Protein AF-A0A8T3LRE0-F1 (afdb_monomer)

pLDDT: mean 86.96, std 14.87, range [34.53, 98.31]

Nearest PDB structures (foldseek):
  7aef-assembly1_q  TM=5.011E-01  e=2.660E-15  Algoriphagus machipongonensis
  6rbk-assembly1_C  TM=7.235E-01  e=6.708E-12  Serratia entomophila
  7b5h-assembly1_AJ  TM=4.528E-01  e=3.065E-14  Nostoc sp. PCC 7120 = FACHB-418
  6j0m-assembly1_C  TM=6.776E-01  e=3.754E-11  Photorhabdus asymbiotica
  6h3n-assembly1_B  TM=5.588E-01  e=1.600E-08  Pseudomonas aeruginosa PAO1

Solvent-accessible surface area (backbone atoms only — not comparable to full-atom values): 17500 Å² total; per-residue (Å²): 108,74,80,68,60,66,45,74,80,61,74,45,74,49,76,43,76,53,45,88,80,65,38,54,76,41,70,47,77,44,77,91,56,61,77,89,67,44,43,79,45,54,26,68,39,57,47,82,45,81,55,100,91,44,55,32,23,39,36,32,26,62,58,94,68,60,84,46,73,63,26,62,62,48,74,58,64,88,74,78,90,85,88,71,78,80,58,48,88,58,73,45,67,30,30,28,68,41,56,85,42,93,82,71,78,66,28,33,22,36,32,44,87,91,53,57,91,90,47,68,51,68,79,18,48,55,57,50,73,46,82,54,90,99,41,62,47,90,77,79,77,52,68,67,38,39,30,37,31,39,33,59,81,16,36,80,90,44,44,32,34,66,45,78,51,76,74,83,81,52,70,90,74,87,58,97,65,51,64,57,98,91,40,66,28,50,48,75,50,65,48,96,80,44,34,33,40,39,40,36,58,35,97,86,47,36,36,39,36,41,34,41,58,81,63,40,39,34,42,36,40,34,65,69,81,71,45,75,46,81,46,44,67,93,64,80,86,88,88,71,99,74,85,86,88,87,62,95,84,70,86,87,88,88,65,102,73,86,88,88,86,62,97,84,71,86,90,86,86,69,98,75,85,87,89,133

Radius of gyration: 36.32 Å; Cα contacts (8 Å, |Δi|>4): 432; chains: 1; bounding box: 83×46×105 Å

Structure (mmCIF, N/CA/C/O backbone):
data_AF-A0A8T3LRE0-F1
#
_entry.id   AF-A0A8T3LRE0-F1
#
loop_
_atom_site.group_PDB
_atom_site.id
_atom_site.type_symbol
_atom_site.label_atom_id
_atom_site.label_alt_id
_atom_site.label_comp_id
_atom_site.label_asym_id
_atom_site.label_entity_id
_atom_site.label_seq_id
_atom_site.pdbx_PDB_ins_code
_atom_site.Cartn_x
_atom_site.Cartn_y
_atom_site.Cartn_z
_atom_site.occupancy
_atom_site.B_iso_or_equiv
_atom_site.auth_seq_id
_atom_site.auth_comp_id
_atom_site.auth_asym_id
_atom_site.auth_atom_id
_atom_site.pdbx_PDB_model_num
ATOM 1 N N . VAL A 1 1 ? 23.092 -19.237 -36.988 1.00 41.28 1 VAL A N 1
ATOM 2 C CA . VAL A 1 1 ? 23.559 -19.695 -35.655 1.00 41.28 1 VAL A CA 1
ATOM 3 C C . VAL A 1 1 ? 24.722 -20.681 -35.773 1.00 41.28 1 VAL A C 1
ATOM 5 O O . VAL A 1 1 ? 25.803 -20.321 -35.341 1.00 41.28 1 VAL A O 1
ATOM 8 N N . ALA A 1 2 ? 24.590 -21.841 -36.433 1.00 34.53 2 ALA A N 1
ATOM 9 C CA . ALA A 1 2 ? 25.715 -22.781 -36.622 1.00 34.53 2 ALA A CA 1
ATOM 10 C C . ALA A 1 2 ? 26.915 -22.185 -37.401 1.00 34.53 2 ALA A C 1
ATOM 12 O O . ALA A 1 2 ? 28.061 -22.368 -37.006 1.00 34.53 2 ALA A O 1
ATOM 13 N N . GLU A 1 3 ? 26.655 -21.372 -38.433 1.00 41.44 3 GLU A N 1
ATOM 14 C CA . GLU A 1 3 ? 27.699 -20.678 -39.217 1.00 41.44 3 GLU A CA 1
ATOM 15 C C . GLU A 1 3 ? 28.444 -19.589 -38.410 1.00 41.44 3 GLU A C 1
ATOM 17 O O . GLU A 1 3 ? 29.556 -19.202 -38.747 1.00 41.44 3 GLU A O 1
ATOM 22 N N . GLN A 1 4 ? 27.853 -19.139 -37.297 1.00 44.66 4 GLN A N 1
ATOM 23 C CA . GLN A 1 4 ? 28.394 -18.119 -36.389 1.00 44.66 4 GLN A CA 1
ATOM 24 C C . GLN A 1 4 ? 29.146 -18.739 -35.195 1.00 44.66 4 GLN A C 1
ATOM 26 O O . GLN A 1 4 ? 29.901 -18.059 -34.510 1.00 44.66 4 GLN A O 1
ATOM 31 N N . ILE A 1 5 ? 28.948 -20.040 -34.949 1.00 43.31 5 ILE A N 1
ATOM 32 C CA . ILE A 1 5 ? 29.655 -20.817 -33.920 1.00 43.31 5 ILE A CA 1
ATOM 33 C C . ILE A 1 5 ? 31.005 -21.325 -34.464 1.00 43.31 5 ILE A C 1
ATOM 35 O O . ILE A 1 5 ? 31.961 -21.449 -33.703 1.00 43.31 5 ILE A O 1
ATOM 39 N N . GLY A 1 6 ? 31.121 -21.537 -35.782 1.00 47.16 6 GLY A N 1
ATOM 40 C CA . GLY A 1 6 ? 32.357 -21.989 -36.439 1.00 47.16 6 GLY A CA 1
ATOM 41 C C . GLY A 1 6 ? 33.475 -20.941 -36.546 1.00 47.16 6 GLY A C 1
ATOM 42 O O . GLY A 1 6 ? 34.622 -21.300 -36.784 1.00 47.16 6 GLY A O 1
ATOM 43 N N . THR A 1 7 ? 33.190 -19.652 -36.328 1.00 49.97 7 THR A N 1
ATOM 44 C CA . THR A 1 7 ? 34.197 -18.570 -36.386 1.00 49.97 7 THR A CA 1
ATOM 45 C C . THR A 1 7 ? 35.071 -18.470 -35.130 1.00 49.97 7 THR A C 1
ATOM 47 O O . THR A 1 7 ? 35.890 -17.565 -35.026 1.00 49.97 7 THR A O 1
ATOM 50 N N . ALA A 1 8 ? 34.889 -19.365 -34.157 1.00 51.09 8 ALA A N 1
ATOM 51 C CA . ALA A 1 8 ? 35.589 -19.340 -32.873 1.00 51.09 8 ALA A CA 1
ATOM 52 C C . ALA A 1 8 ? 37.007 -19.944 -32.904 1.00 51.09 8 ALA A C 1
ATOM 54 O O . ALA A 1 8 ? 37.640 -20.021 -31.856 1.00 51.09 8 ALA A O 1
ATOM 55 N N . PHE A 1 9 ? 37.493 -20.407 -34.061 1.00 54.47 9 PHE A N 1
ATOM 56 C CA . PHE A 1 9 ? 38.758 -21.142 -34.123 1.00 54.47 9 PHE A CA 1
ATOM 57 C C . PHE A 1 9 ? 39.994 -20.251 -34.354 1.00 54.47 9 PHE A C 1
ATOM 59 O O . PHE A 1 9 ? 41.072 -20.595 -33.882 1.00 54.47 9 PHE A O 1
ATOM 66 N N . ALA A 1 10 ? 39.873 -19.094 -35.022 1.00 61.28 10 ALA A N 1
ATOM 67 C CA . ALA A 1 10 ? 41.018 -18.206 -35.251 1.00 61.28 10 ALA A CA 1
ATOM 68 C C . ALA A 1 10 ? 40.612 -16.756 -35.562 1.00 61.28 10 ALA A C 1
ATOM 70 O O . ALA A 1 10 ? 39.662 -16.511 -36.311 1.00 61.28 10 ALA A O 1
ATOM 71 N N . GLU A 1 11 ? 41.386 -15.802 -35.040 1.00 75.75 11 GLU A N 1
ATOM 72 C CA . GLU A 1 11 ? 41.431 -14.431 -35.554 1.00 75.75 11 GLU A CA 1
ATOM 73 C C . GLU A 1 11 ? 42.492 -14.344 -36.654 1.00 75.75 11 GLU A C 1
ATOM 75 O O . GLU A 1 11 ? 43.590 -14.883 -36.514 1.00 75.75 11 GLU A O 1
ATOM 80 N N . ALA A 1 12 ? 42.170 -13.678 -37.761 1.00 80.25 12 ALA A N 1
ATOM 81 C CA . ALA A 1 12 ? 43.079 -13.543 -38.890 1.00 80.25 12 ALA A CA 1
ATOM 82 C C . ALA A 1 12 ? 43.048 -12.125 -39.455 1.00 80.25 12 ALA A C 1
ATOM 84 O O . ALA A 1 12 ? 41.986 -11.541 -39.665 1.00 80.25 12 ALA A O 1
ATOM 85 N N . VAL A 1 13 ? 44.223 -11.592 -39.768 1.00 87.69 13 VAL A N 1
ATOM 86 C CA . VAL A 1 13 ? 44.379 -10.378 -40.572 1.00 87.69 13 VAL A CA 1
ATOM 87 C C . VAL A 1 13 ? 45.195 -10.751 -41.795 1.00 87.69 13 VAL A C 1
ATOM 89 O O . VAL A 1 13 ? 46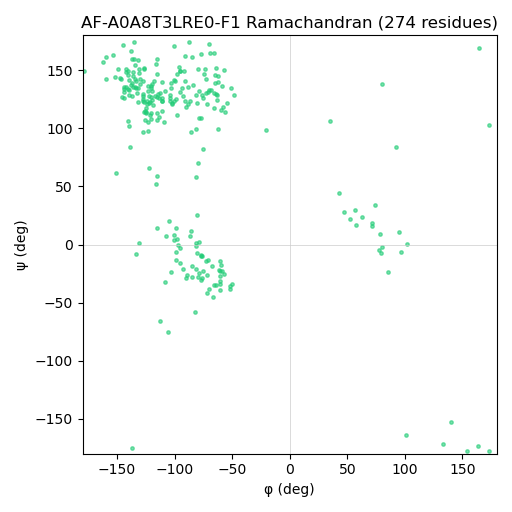.195 -11.460 -41.686 1.00 87.69 13 VAL A O 1
ATOM 92 N N . GLY A 1 14 ? 44.773 -10.293 -42.966 1.00 88.62 14 GLY A N 1
ATOM 93 C CA . GLY A 1 14 ? 45.473 -10.609 -44.200 1.00 88.62 14 GLY A CA 1
ATOM 94 C C . GLY A 1 14 ? 45.283 -9.563 -45.282 1.00 88.62 14 GLY A C 1
ATOM 95 O O . GLY A 1 14 ? 44.374 -8.735 -45.241 1.00 88.62 14 GLY A O 1
ATOM 96 N N . VAL A 1 15 ? 46.168 -9.614 -46.274 1.00 91.44 15 VAL A N 1
ATOM 97 C CA . VAL A 1 15 ? 46.129 -8.746 -47.450 1.00 91.44 15 VAL A CA 1
ATOM 98 C C . VAL A 1 15 ? 46.118 -9.624 -48.692 1.00 91.44 15 VAL A C 1
ATOM 100 O O . VAL A 1 15 ? 47.063 -10.364 -48.954 1.00 91.44 15 VAL A O 1
ATOM 103 N N . ALA A 1 16 ? 45.044 -9.538 -49.469 1.00 89.75 16 ALA A N 1
ATOM 104 C CA . ALA A 1 16 ? 44.922 -10.188 -50.764 1.00 89.75 16 ALA A CA 1
ATOM 105 C C . ALA A 1 16 ? 45.300 -9.219 -51.893 1.00 89.75 16 ALA A C 1
ATOM 107 O O . ALA A 1 16 ? 45.054 -8.008 -51.820 1.00 89.75 16 ALA A O 1
ATOM 108 N N . ARG A 1 17 ? 45.844 -9.762 -52.988 1.00 87.62 17 ARG A N 1
ATOM 109 C CA . ARG A 1 17 ? 45.969 -9.022 -54.249 1.00 87.62 17 ARG A CA 1
ATOM 110 C C . ARG A 1 17 ? 44.558 -8.695 -54.741 1.00 87.62 17 ARG A C 1
ATOM 112 O O . ARG A 1 17 ? 43.733 -9.596 -54.846 1.00 87.62 17 ARG A O 1
ATOM 119 N N . GLY A 1 18 ? 44.302 -7.411 -54.972 1.00 84.75 18 GLY A N 1
ATOM 120 C CA . GLY A 1 18 ? 43.002 -6.778 -55.189 1.00 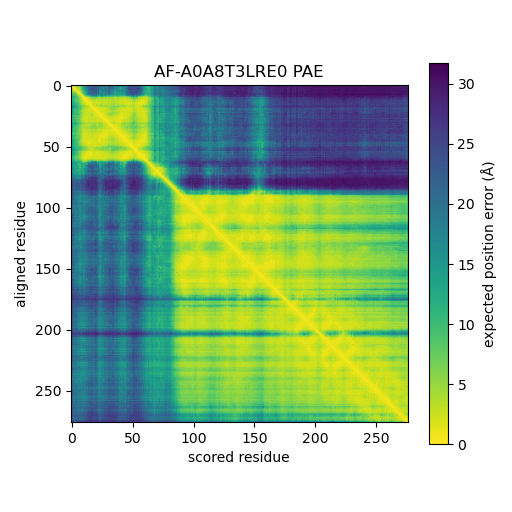84.75 18 GLY A CA 1
ATOM 121 C C . GLY A 1 18 ? 41.857 -7.685 -55.637 1.00 84.75 18 GLY A C 1
ATOM 122 O O . GLY A 1 18 ? 41.724 -7.975 -56.824 1.00 84.75 18 GLY A O 1
ATOM 123 N N . ASN A 1 19 ? 41.012 -8.089 -54.686 1.00 90.12 19 ASN A N 1
ATOM 124 C CA . ASN A 1 19 ? 39.884 -8.979 -54.925 1.00 90.12 19 ASN A CA 1
ATOM 125 C C . ASN A 1 19 ? 38.576 -8.306 -54.472 1.00 90.12 19 ASN A C 1
ATOM 127 O O . ASN A 1 19 ? 38.292 -8.270 -53.273 1.00 90.12 19 ASN A O 1
ATOM 131 N N . PRO A 1 20 ? 37.736 -7.825 -55.405 1.00 88.31 20 PRO A N 1
ATOM 132 C CA . PRO A 1 20 ? 36.503 -7.112 -55.072 1.00 88.31 20 PRO A CA 1
ATOM 133 C C . PRO A 1 20 ? 35.377 -8.048 -54.611 1.00 88.31 20 PRO A C 1
ATOM 135 O O . PRO A 1 20 ? 34.324 -7.577 -54.173 1.00 88.31 20 PRO A O 1
ATOM 138 N N . ALA A 1 21 ? 35.557 -9.367 -54.746 1.00 89.75 21 ALA A N 1
ATOM 139 C CA . ALA A 1 21 ? 34.623 -10.368 -54.244 1.00 89.75 21 ALA A CA 1
ATOM 140 C C . ALA A 1 21 ? 34.867 -10.702 -52.768 1.00 89.75 21 ALA A C 1
ATOM 142 O O . ALA A 1 21 ? 33.961 -11.237 -52.128 1.00 89.75 21 ALA A O 1
ATOM 143 N N . LEU A 1 22 ? 36.047 -10.378 -52.233 1.00 88.44 22 LEU A N 1
ATOM 144 C CA . LEU A 1 22 ? 36.329 -10.461 -50.808 1.00 88.44 22 LEU A CA 1
ATOM 145 C C . LEU A 1 22 ? 35.672 -9.243 -50.154 1.00 88.44 22 LEU A C 1
ATOM 147 O O . LEU A 1 22 ? 36.060 -8.111 -50.422 1.00 88.44 22 LEU A O 1
ATOM 151 N N . ARG A 1 23 ? 34.597 -9.473 -49.397 1.00 88.06 23 ARG A N 1
ATOM 152 C CA . ARG A 1 23 ? 33.763 -8.437 -48.770 1.00 88.06 23 ARG A CA 1
ATOM 153 C C . ARG A 1 23 ? 33.329 -8.917 -47.397 1.00 88.06 23 ARG A C 1
ATOM 155 O O . ARG A 1 23 ? 33.096 -10.115 -47.227 1.00 88.06 23 ARG A O 1
ATOM 162 N N . ALA A 1 24 ? 33.149 -7.986 -46.462 1.00 85.94 24 ALA A N 1
ATOM 163 C CA . ALA A 1 24 ? 32.631 -8.295 -45.135 1.00 85.94 24 ALA A CA 1
ATOM 164 C C . ALA A 1 24 ? 31.329 -9.116 -45.231 1.00 85.94 24 ALA A C 1
ATOM 166 O O . ALA A 1 24 ? 30.458 -8.822 -46.053 1.00 85.94 24 ALA A O 1
ATOM 167 N N . GLY A 1 25 ? 31.225 -10.177 -44.429 1.00 80.62 25 GLY A N 1
ATOM 168 C CA . GLY A 1 25 ? 30.079 -11.094 -44.426 1.00 80.62 25 GLY A CA 1
ATOM 169 C C . GLY A 1 25 ? 30.062 -12.148 -45.543 1.00 80.62 25 GLY A C 1
ATOM 170 O O . GLY A 1 25 ? 29.233 -13.054 -45.490 1.00 80.62 25 GLY A O 1
ATOM 171 N N . LYS A 1 26 ? 30.972 -12.100 -46.527 1.00 84.69 26 LYS A N 1
ATOM 172 C CA . LYS A 1 26 ? 31.077 -13.122 -47.580 1.00 84.69 26 LYS A CA 1
ATOM 173 C C . LYS A 1 26 ? 32.242 -14.070 -47.312 1.00 84.69 26 LYS A C 1
ATOM 175 O O . LYS A 1 26 ? 33.394 -13.651 -47.259 1.00 84.69 26 LYS A O 1
ATOM 180 N N . ALA A 1 27 ? 31.932 -15.356 -47.179 1.00 86.25 27 ALA A N 1
ATOM 181 C CA . ALA A 1 27 ? 32.930 -16.366 -46.861 1.00 86.25 27 ALA A CA 1
ATOM 182 C C . ALA A 1 27 ? 33.985 -16.553 -47.969 1.00 86.25 27 ALA A C 1
ATOM 184 O O . ALA A 1 27 ? 33.664 -16.491 -49.159 1.00 86.25 27 ALA A O 1
ATOM 185 N N . PHE A 1 28 ? 35.219 -16.859 -47.570 1.00 86.12 28 PHE A N 1
ATOM 186 C CA . PHE A 1 28 ? 36.320 -17.270 -48.442 1.00 86.12 28 PHE A CA 1
ATOM 187 C C . PHE A 1 28 ? 37.092 -18.441 -47.820 1.00 86.12 28 PHE A C 1
ATOM 189 O O . PHE A 1 28 ? 37.013 -18.675 -46.616 1.00 86.12 28 PHE A O 1
ATOM 196 N N . SER A 1 29 ? 37.825 -19.191 -48.641 1.00 88.81 29 SER A N 1
ATOM 197 C CA . SER A 1 29 ? 38.629 -20.332 -48.192 1.00 88.81 29 SER A CA 1
ATOM 198 C C . SER A 1 29 ? 40.109 -19.974 -48.137 1.00 88.81 29 SER A C 1
ATOM 200 O O . SER A 1 29 ? 40.623 -19.318 -49.044 1.00 88.81 29 SER A O 1
ATOM 202 N N . VAL A 1 30 ? 40.789 -20.442 -47.095 1.00 86.31 30 VAL A N 1
ATOM 203 C CA . VAL A 1 30 ? 42.243 -20.372 -46.926 1.00 86.31 30 VAL A CA 1
ATOM 204 C C . VAL A 1 30 ? 42.775 -21.800 -46.918 1.00 86.31 30 VAL A C 1
ATOM 206 O O . VAL A 1 30 ? 42.274 -22.635 -46.170 1.00 86.31 30 VAL A O 1
ATOM 209 N N . SER A 1 31 ? 43.754 -22.087 -47.777 1.00 86.38 31 SER A N 1
ATOM 210 C CA . SER A 1 31 ? 44.265 -23.450 -47.998 1.00 86.38 31 SER A CA 1
ATOM 211 C C . SER A 1 31 ? 45.791 -23.576 -48.019 1.00 86.38 31 SER A C 1
ATOM 213 O O . SER A 1 31 ? 46.294 -24.690 -48.048 1.00 86.38 31 SER A O 1
ATOM 215 N N . VAL A 1 32 ? 46.537 -22.464 -48.015 1.00 86.81 32 VAL A N 1
ATOM 216 C CA . VAL A 1 32 ? 48.014 -22.455 -48.072 1.00 86.81 32 VAL A CA 1
ATOM 217 C C . VAL A 1 32 ? 48.574 -21.874 -46.773 1.00 86.81 32 VAL A C 1
ATOM 219 O O . VAL A 1 32 ? 49.218 -20.829 -46.752 1.00 86.81 32 VAL A O 1
ATOM 222 N N . VAL A 1 33 ? 48.233 -22.527 -45.669 1.00 85.31 33 VAL A N 1
ATOM 223 C CA . VAL A 1 33 ? 48.637 -22.214 -44.290 1.00 85.31 33 VAL A CA 1
ATOM 224 C C . VAL A 1 33 ? 48.806 -23.541 -43.539 1.00 85.31 33 VAL A C 1
ATOM 226 O O . VAL A 1 33 ? 48.479 -24.585 -44.097 1.00 85.31 33 VAL A O 1
ATOM 229 N N . ALA A 1 34 ? 49.337 -23.527 -42.311 1.00 86.19 34 ALA A N 1
ATOM 230 C CA . ALA A 1 34 ? 49.418 -24.748 -41.501 1.00 86.19 34 ALA A CA 1
ATOM 231 C C . ALA A 1 34 ? 48.025 -25.375 -41.310 1.00 86.19 34 ALA A C 1
ATOM 233 O O . ALA A 1 34 ? 47.042 -24.635 -41.284 1.00 86.19 34 ALA A O 1
ATOM 234 N N . ASP A 1 35 ? 47.958 -26.703 -41.168 1.00 83.56 35 ASP A N 1
ATOM 235 C CA . ASP A 1 35 ? 46.704 -27.479 -41.175 1.00 83.56 35 ASP A CA 1
ATOM 236 C C . ASP A 1 35 ? 45.654 -26.937 -40.196 1.00 83.56 35 ASP A C 1
ATOM 238 O O . ASP A 1 35 ? 44.473 -26.881 -40.532 1.00 83.56 35 ASP A O 1
ATOM 242 N N . ASP A 1 36 ? 46.091 -26.433 -39.040 1.00 81.81 36 ASP A N 1
ATOM 243 C CA . ASP A 1 36 ? 45.216 -25.811 -38.044 1.00 81.81 36 ASP A CA 1
ATOM 244 C C . ASP A 1 36 ? 44.472 -24.574 -38.592 1.00 81.81 36 ASP A C 1
ATOM 246 O O . ASP A 1 36 ? 43.339 -24.304 -38.215 1.00 81.81 36 ASP A O 1
ATOM 250 N N . PHE A 1 37 ? 45.059 -23.820 -39.521 1.00 79.31 37 PHE A N 1
ATOM 251 C CA . PHE A 1 37 ? 44.480 -22.590 -40.082 1.00 79.31 37 PHE A CA 1
ATOM 252 C C . PHE A 1 37 ? 43.821 -22.790 -41.455 1.00 79.31 37 PHE A C 1
ATOM 254 O O . PHE A 1 37 ? 43.378 -21.825 -42.086 1.00 79.31 37 PHE A O 1
ATOM 261 N N . VAL A 1 38 ? 43.768 -24.022 -41.965 1.00 84.06 38 VAL A N 1
ATOM 262 C CA . VAL A 1 38 ? 43.057 -24.318 -43.211 1.00 84.06 38 VAL A CA 1
ATOM 263 C C . VAL A 1 38 ? 41.559 -24.310 -42.931 1.00 84.06 38 VAL A C 1
ATOM 265 O O . VAL A 1 38 ? 41.060 -25.017 -42.059 1.00 84.06 38 VAL A O 1
ATOM 268 N N . GLY A 1 39 ? 40.801 -23.519 -43.688 1.00 84.38 39 GLY A N 1
ATOM 269 C CA . GLY A 1 39 ? 39.375 -23.413 -43.421 1.00 84.38 39 GLY A CA 1
ATOM 270 C C . GLY A 1 39 ? 38.637 -22.361 -44.224 1.00 84.38 39 GLY A C 1
ATOM 271 O O . GLY A 1 39 ? 39.179 -21.681 -45.099 1.00 84.38 39 GLY A O 1
ATOM 272 N N . ARG A 1 40 ? 37.344 -22.249 -43.924 1.00 85.12 40 ARG A N 1
ATOM 273 C CA . ARG A 1 40 ? 36.452 -21.241 -44.490 1.00 85.12 40 ARG A CA 1
ATOM 274 C C . ARG A 1 40 ? 36.246 -20.133 -43.464 1.00 85.12 40 ARG A C 1
ATOM 276 O O . ARG A 1 40 ? 35.754 -20.381 -42.370 1.00 85.12 40 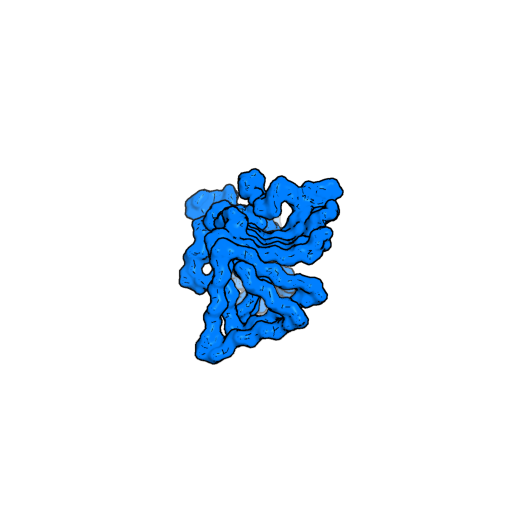ARG A O 1
ATOM 283 N N . TYR A 1 41 ? 36.585 -18.914 -43.855 1.00 84.25 41 TYR A N 1
ATOM 284 C CA . TYR A 1 41 ? 36.555 -17.728 -43.012 1.00 84.25 41 TYR A CA 1
ATOM 285 C C . TYR A 1 41 ? 35.530 -16.729 -43.532 1.00 84.25 41 TYR A C 1
ATOM 287 O O . TYR A 1 41 ? 35.331 -16.599 -44.740 1.00 84.25 41 TYR A O 1
ATOM 295 N N . VAL A 1 42 ? 34.891 -15.996 -42.623 1.00 84.94 42 VAL A N 1
ATOM 296 C CA . VAL A 1 42 ? 33.991 -14.887 -42.959 1.00 84.94 42 VAL A CA 1
ATOM 297 C C . VAL A 1 42 ? 34.627 -13.603 -42.427 1.00 84.94 42 VAL A C 1
ATOM 299 O O . VAL A 1 42 ? 34.755 -13.463 -41.212 1.00 84.94 42 VAL A O 1
ATOM 302 N N . PRO A 1 43 ? 35.053 -12.667 -43.291 1.00 85.69 43 PRO A N 1
ATOM 303 C CA . PRO A 1 43 ? 35.692 -11.442 -42.840 1.00 85.69 43 PRO A CA 1
ATOM 304 C C . PRO A 1 43 ? 34.660 -10.549 -42.145 1.00 85.69 43 PRO A C 1
ATOM 306 O O . PRO A 1 43 ? 33.556 -10.335 -42.656 1.00 85.69 43 PRO A O 1
ATOM 309 N N . SER A 1 44 ? 35.029 -10.022 -40.979 1.00 84.38 44 SER A N 1
ATOM 310 C CA . SER A 1 44 ? 34.258 -9.032 -40.225 1.00 84.38 44 SER A CA 1
ATOM 311 C C . SER A 1 44 ? 34.442 -7.624 -40.796 1.00 84.38 44 SER A C 1
ATOM 313 O O . SER A 1 44 ? 33.516 -6.817 -40.736 1.00 84.38 44 SER A O 1
ATOM 315 N N . ALA A 1 45 ? 35.593 -7.348 -41.416 1.00 85.62 45 ALA A N 1
ATOM 316 C CA . ALA A 1 45 ? 35.879 -6.102 -42.119 1.00 85.62 45 ALA A CA 1
ATOM 317 C C . ALA A 1 45 ? 36.694 -6.349 -43.394 1.00 85.62 45 ALA A C 1
ATOM 319 O O . ALA A 1 45 ? 37.472 -7.303 -43.495 1.00 85.62 45 ALA A O 1
ATOM 320 N N . THR A 1 46 ? 36.527 -5.474 -44.386 1.00 90.12 46 THR A N 1
ATOM 321 C CA . THR A 1 46 ? 37.326 -5.492 -45.615 1.00 90.12 46 THR A CA 1
ATOM 322 C C . THR A 1 46 ? 37.587 -4.072 -46.099 1.00 90.12 46 THR A C 1
ATOM 324 O O . THR A 1 46 ? 36.662 -3.264 -46.160 1.00 90.12 46 THR A O 1
ATOM 327 N N . ARG A 1 47 ? 38.833 -3.772 -46.472 1.00 93.06 47 ARG A N 1
ATOM 328 C CA . ARG A 1 47 ? 39.253 -2.482 -47.022 1.00 93.06 47 ARG A CA 1
ATOM 329 C C . ARG A 1 47 ? 39.911 -2.685 -48.380 1.00 93.06 47 ARG A C 1
ATOM 331 O O . ARG A 1 47 ? 40.925 -3.365 -48.501 1.00 93.06 47 ARG A O 1
ATOM 338 N N . HIS A 1 48 ? 39.347 -2.061 -49.406 1.00 93.50 48 HIS A N 1
ATOM 339 C CA . HIS A 1 48 ? 39.945 -2.013 -50.736 1.00 93.50 48 HIS A CA 1
ATOM 340 C C . HIS A 1 48 ? 40.840 -0.774 -50.838 1.00 93.50 48 HIS A C 1
ATOM 342 O O . HIS A 1 48 ? 40.363 0.350 -50.687 1.00 93.50 48 HIS A O 1
ATOM 348 N N . VAL A 1 49 ? 42.135 -0.982 -51.064 1.00 93.50 49 VAL A N 1
ATOM 349 C CA . VAL A 1 49 ? 43.150 0.074 -51.145 1.00 93.50 49 VAL A CA 1
ATOM 350 C C . VAL A 1 49 ? 43.681 0.136 -52.573 1.00 93.50 49 VAL A C 1
ATOM 352 O O . VAL A 1 49 ? 44.125 -0.875 -53.119 1.00 93.50 49 VAL A O 1
ATOM 355 N N . PHE A 1 50 ? 43.634 1.326 -53.170 1.00 93.94 50 PHE A N 1
ATOM 356 C CA . PHE A 1 50 ? 44.189 1.622 -54.489 1.00 93.94 50 PHE A CA 1
ATOM 357 C C . PHE A 1 50 ? 45.325 2.625 -54.305 1.00 93.94 50 PHE A C 1
ATOM 359 O O . PHE A 1 50 ? 45.079 3.784 -53.977 1.00 93.94 50 PHE A O 1
ATOM 366 N N . ASP A 1 51 ? 46.567 2.174 -54.462 1.00 91.44 51 ASP A N 1
ATOM 367 C CA . ASP A 1 51 ? 47.751 3.016 -54.288 1.00 91.44 51 ASP A CA 1
ATOM 368 C C . ASP A 1 51 ? 48.796 2.769 -55.393 1.00 91.44 51 ASP A C 1
ATOM 370 O O . ASP A 1 51 ? 48.561 2.024 -56.347 1.00 91.44 51 ASP A O 1
ATOM 374 N N . LYS A 1 52 ? 49.970 3.406 -55.279 1.00 91.12 52 LYS A N 1
ATOM 375 C CA . LYS A 1 52 ? 51.079 3.275 -56.245 1.00 91.12 52 LYS A CA 1
ATOM 376 C C . LYS A 1 52 ? 51.627 1.847 -56.397 1.00 91.12 52 LYS A C 1
ATOM 378 O O . LYS A 1 52 ? 52.362 1.580 -57.341 1.00 91.12 52 LYS A O 1
ATOM 383 N N . TRP A 1 53 ? 51.291 0.945 -55.480 1.00 84.06 53 TRP A N 1
ATOM 384 C CA . TRP A 1 53 ? 51.658 -0.470 -55.505 1.00 84.06 53 TRP A CA 1
ATOM 385 C C . TRP A 1 53 ? 50.532 -1.354 -56.067 1.00 84.06 53 TRP A C 1
ATOM 387 O O . TRP A 1 53 ? 50.660 -2.579 -56.090 1.00 84.06 53 TRP A O 1
ATOM 397 N N . GLY A 1 54 ? 49.444 -0.742 -56.545 1.00 91.62 54 GLY A N 1
ATOM 398 C CA . GLY A 1 54 ? 48.314 -1.398 -57.186 1.00 91.62 54 GLY A CA 1
ATOM 399 C C . GLY A 1 54 ? 47.109 -1.576 -56.263 1.00 91.62 54 GLY A C 1
ATOM 400 O O . GLY A 1 54 ? 46.973 -0.942 -55.219 1.00 91.62 54 GLY A O 1
ATOM 401 N N . TYR A 1 55 ? 46.193 -2.444 -56.685 1.00 94.44 55 TYR A N 1
ATOM 402 C CA . TYR A 1 55 ? 44.977 -2.753 -55.940 1.00 94.44 55 TYR A CA 1
ATOM 403 C C . TYR A 1 55 ? 45.237 -3.873 -54.923 1.00 94.44 55 TYR A C 1
ATOM 405 O O . TYR A 1 55 ? 45.659 -4.975 -55.290 1.00 94.44 55 TYR A O 1
ATOM 413 N N . ARG A 1 56 ? 44.960 -3.604 -53.644 1.00 94.56 56 ARG A N 1
ATOM 414 C CA . ARG A 1 56 ? 45.028 -4.562 -52.531 1.00 94.56 56 ARG A CA 1
ATOM 415 C C . ARG A 1 56 ? 43.723 -4.590 -51.749 1.00 94.56 56 ARG A C 1
ATOM 417 O O . ARG A 1 56 ? 42.961 -3.627 -51.734 1.00 94.56 56 ARG A O 1
ATOM 424 N N . THR A 1 57 ? 43.424 -5.730 -51.144 1.00 94.00 57 THR A N 1
ATOM 425 C CA . THR A 1 57 ? 42.250 -5.908 -50.288 1.00 94.00 57 THR A CA 1
ATOM 426 C C . THR A 1 57 ? 42.699 -6.434 -48.939 1.00 94.00 57 THR A C 1
ATOM 428 O O . THR A 1 57 ? 43.115 -7.583 -48.828 1.00 94.00 57 THR A O 1
ATOM 431 N N . GLU A 1 58 ? 42.645 -5.572 -47.935 1.00 93.50 58 GLU A N 1
ATOM 432 C CA . GLU A 1 58 ? 42.926 -5.917 -46.546 1.00 93.50 58 GLU A CA 1
ATOM 433 C C . GLU A 1 58 ? 41.654 -6.489 -45.925 1.00 93.50 58 GLU A C 1
ATOM 435 O O . GLU A 1 58 ? 40.560 -5.969 -46.160 1.00 93.50 58 GLU A O 1
ATOM 440 N N . PHE A 1 59 ? 41.775 -7.556 -45.145 1.00 90.19 59 PHE A N 1
ATOM 441 C CA . PHE A 1 59 ? 40.648 -8.167 -44.458 1.00 90.19 59 PHE A CA 1
ATOM 442 C C . PHE A 1 59 ? 40.994 -8.515 -43.020 1.00 90.19 59 PHE A C 1
ATOM 444 O O . PHE A 1 59 ? 42.126 -8.884 -42.702 1.00 90.19 59 PHE A O 1
ATOM 451 N N . THR A 1 60 ? 39.970 -8.447 -42.180 1.00 88.50 60 THR A N 1
ATOM 452 C CA . THR A 1 60 ? 40.019 -8.880 -40.787 1.00 88.50 60 THR A CA 1
ATOM 453 C C . THR A 1 60 ? 38.938 -9.924 -40.583 1.00 88.50 60 THR A C 1
ATOM 455 O O . THR A 1 60 ? 37.792 -9.726 -40.990 1.00 88.50 60 THR A O 1
ATOM 458 N N . VAL A 1 61 ? 39.303 -11.036 -39.962 1.00 84.44 61 VAL A N 1
ATOM 459 C CA . VAL A 1 61 ? 38.404 -12.053 -39.431 1.00 84.44 61 VAL A CA 1
ATOM 460 C C . VAL A 1 61 ? 38.568 -12.012 -37.923 1.00 84.44 61 VAL A C 1
ATOM 462 O O . VAL A 1 61 ? 39.618 -12.373 -37.401 1.00 84.44 61 VAL A O 1
ATOM 465 N N . SER A 1 62 ? 37.545 -11.533 -37.231 1.00 76.31 62 SER A N 1
ATOM 466 C CA . SER A 1 62 ? 37.502 -11.503 -35.771 1.00 76.31 62 SER A CA 1
ATOM 467 C C . SER A 1 62 ? 36.218 -12.162 -35.280 1.00 76.31 62 SER A C 1
ATOM 469 O O . SER A 1 62 ? 35.152 -12.015 -35.890 1.00 76.31 62 SER A O 1
ATOM 471 N N . GLY A 1 63 ? 36.325 -12.922 -34.190 1.00 64.75 63 GLY A N 1
ATOM 472 C CA . GLY A 1 63 ? 35.190 -13.593 -33.570 1.00 64.75 63 GLY A CA 1
ATOM 473 C C . GLY A 1 63 ? 34.280 -12.583 -32.872 1.00 64.75 63 GLY A C 1
ATOM 474 O O . GLY A 1 63 ? 34.693 -11.889 -31.952 1.00 64.75 63 GLY A O 1
ATOM 475 N N . ARG A 1 64 ? 33.007 -12.510 -33.274 1.00 57.50 64 ARG A N 1
ATOM 476 C CA . ARG A 1 64 ? 31.982 -11.701 -32.588 1.00 57.50 64 ARG A CA 1
ATOM 477 C C . ARG A 1 64 ? 31.417 -12.424 -31.360 1.00 57.50 64 ARG A C 1
ATOM 479 O O . ARG A 1 64 ? 30.215 -12.675 -31.320 1.00 57.50 64 ARG A O 1
ATOM 486 N N . GLN A 1 65 ? 32.240 -12.803 -30.382 1.00 55.34 65 GLN A N 1
ATOM 487 C CA . GLN A 1 65 ? 31.706 -13.285 -29.101 1.00 55.34 65 GLN A CA 1
ATOM 488 C C . GLN A 1 65 ? 32.513 -12.798 -27.901 1.00 55.34 65 GLN A C 1
ATOM 490 O O . GLN A 1 65 ? 33.565 -13.339 -27.578 1.00 55.34 65 GLN A O 1
ATOM 495 N N . GLU A 1 66 ? 31.937 -11.847 -27.170 1.00 51.81 66 GLU A N 1
ATOM 496 C CA . GLU A 1 66 ? 32.282 -11.615 -25.775 1.00 51.81 66 GLU A CA 1
ATOM 497 C C . GLU A 1 66 ? 31.507 -12.639 -24.921 1.00 51.81 66 GLU A C 1
ATOM 499 O O . GLU A 1 66 ? 30.310 -12.492 -24.687 1.00 51.81 66 GLU A O 1
ATOM 504 N N . ARG A 1 67 ? 32.164 -13.736 -24.512 1.00 55.38 67 ARG A N 1
ATOM 505 C CA . ARG A 1 67 ? 31.568 -14.798 -23.663 1.00 55.38 67 ARG A CA 1
ATOM 506 C C . ARG A 1 67 ? 31.651 -14.500 -22.164 1.00 55.38 67 ARG A C 1
ATOM 508 O O . ARG A 1 67 ? 31.433 -15.388 -21.342 1.00 55.38 67 ARG A O 1
ATOM 515 N N . SER A 1 68 ? 32.009 -13.274 -21.799 1.00 57.66 68 S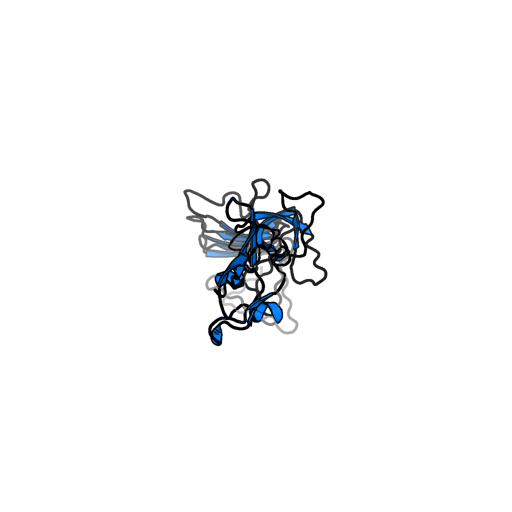ER A N 1
ATOM 516 C CA . SER A 1 68 ? 31.930 -12.842 -20.411 1.00 57.66 68 SER A CA 1
ATOM 517 C C . SER A 1 68 ? 30.458 -12.849 -19.975 1.00 57.66 68 SER A C 1
ATOM 519 O O . SER A 1 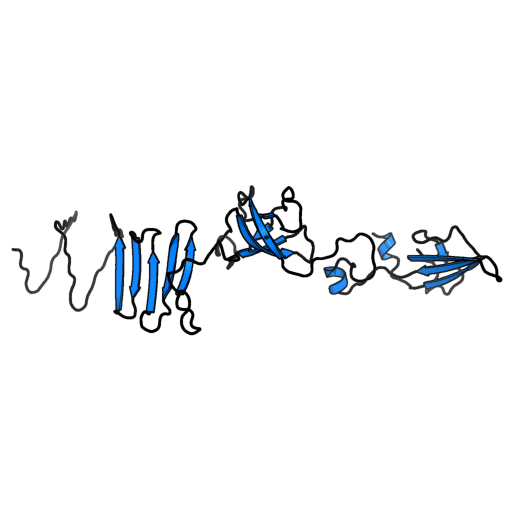68 ? 29.550 -12.656 -20.787 1.00 57.66 68 SER A O 1
ATOM 521 N N . LEU A 1 69 ? 30.208 -13.048 -18.679 1.00 54.22 69 LEU A N 1
ATOM 522 C CA . LEU A 1 69 ? 28.877 -12.829 -18.098 1.00 54.22 69 LEU A CA 1
ATOM 523 C C . LEU A 1 69 ? 28.320 -11.451 -18.487 1.00 54.22 69 LEU A C 1
ATOM 525 O O . LEU A 1 69 ? 27.127 -11.320 -18.731 1.00 54.22 69 LEU A O 1
ATOM 529 N N . LEU A 1 70 ? 29.199 -10.452 -18.613 1.00 53.66 70 LEU A N 1
ATOM 530 C CA . LEU A 1 70 ? 28.867 -9.106 -19.063 1.00 53.66 70 LEU A CA 1
ATOM 531 C C . LEU A 1 70 ? 28.421 -9.068 -20.537 1.00 53.66 70 LEU A C 1
ATOM 533 O O . LEU A 1 70 ? 27.396 -8.465 -20.838 1.00 53.66 70 LEU A O 1
ATOM 537 N N . GLY A 1 71 ? 29.121 -9.746 -21.447 1.00 57.06 71 GLY A N 1
ATOM 538 C CA . GLY A 1 71 ? 28.755 -9.837 -22.864 1.00 57.06 71 GLY A CA 1
ATOM 539 C C . GLY A 1 71 ? 27.444 -10.594 -23.095 1.00 57.06 71 GLY A C 1
ATOM 540 O O . GLY A 1 71 ? 26.643 -10.203 -23.943 1.00 57.06 71 GLY A O 1
ATOM 541 N N . LEU A 1 72 ? 27.166 -11.620 -22.284 1.00 60.31 72 LEU A N 1
ATOM 542 C CA . LEU A 1 72 ? 25.882 -12.330 -22.287 1.00 60.31 72 LEU A CA 1
ATOM 543 C C . LEU A 1 72 ? 24.745 -11.484 -21.693 1.00 60.31 72 LEU A C 1
ATOM 545 O O . LEU A 1 72 ? 23.652 -11.464 -22.254 1.00 60.31 72 LEU A O 1
ATOM 549 N N . ALA A 1 73 ? 25.000 -10.758 -20.601 1.00 57.75 73 ALA A N 1
ATOM 550 C CA . ALA A 1 73 ? 24.010 -9.899 -19.946 1.00 57.75 73 ALA A CA 1
ATOM 551 C C . ALA A 1 73 ? 23.682 -8.624 -20.745 1.00 57.75 73 ALA A C 1
ATOM 553 O O . ALA A 1 73 ? 22.585 -8.091 -20.621 1.00 57.75 73 ALA A O 1
ATOM 554 N N . THR A 1 74 ? 24.608 -8.136 -21.575 1.00 56.66 74 THR A N 1
ATOM 555 C CA . THR A 1 74 ? 24.440 -6.916 -22.394 1.00 56.66 74 THR A CA 1
ATOM 556 C C . THR A 1 74 ? 24.089 -7.210 -23.857 1.00 56.66 74 THR A C 1
ATOM 558 O O . THR A 1 74 ? 24.105 -6.309 -24.697 1.00 56.66 74 THR A O 1
ATOM 561 N N . GLY A 1 75 ? 23.805 -8.473 -24.199 1.00 54.56 75 GLY A N 1
ATOM 562 C CA . GLY A 1 75 ? 23.461 -8.880 -25.565 1.00 54.56 75 GLY A CA 1
ATOM 563 C C . GLY A 1 75 ? 24.580 -8.654 -26.591 1.00 54.56 75 GLY A C 1
ATOM 564 O O . GLY A 1 75 ? 24.301 -8.499 -27.778 1.00 54.56 75 GLY A O 1
ATOM 565 N N . GLY A 1 76 ? 25.841 -8.601 -26.149 1.00 52.72 76 GLY A N 1
ATOM 566 C CA . GLY A 1 76 ? 27.005 -8.318 -26.994 1.00 52.72 76 GLY A CA 1
ATOM 567 C C . GLY A 1 76 ? 27.103 -6.866 -27.479 1.00 52.72 76 GLY A C 1
ATOM 568 O O . GLY A 1 76 ? 27.845 -6.594 -28.421 1.00 52.72 76 GLY A O 1
ATOM 569 N N . GLY A 1 77 ? 26.360 -5.935 -26.870 1.00 47.59 77 GLY A N 1
ATOM 570 C CA . GLY A 1 77 ? 26.277 -4.534 -27.298 1.00 47.59 77 GLY A CA 1
ATOM 571 C C . GLY A 1 77 ? 27.420 -3.625 -26.834 1.00 47.59 77 GLY A C 1
ATOM 572 O O . GLY A 1 77 ? 27.427 -2.446 -27.181 1.00 47.59 77 GLY A O 1
ATOM 573 N N . ALA A 1 78 ? 28.383 -4.134 -26.061 1.00 45.59 78 ALA A N 1
ATOM 574 C CA . ALA A 1 78 ? 29.340 -3.287 -25.351 1.00 45.59 78 ALA A CA 1
ATOM 575 C C . ALA A 1 78 ? 30.384 -2.585 -26.242 1.00 45.59 78 ALA A C 1
ATOM 577 O O . ALA A 1 78 ? 31.012 -1.642 -25.776 1.00 45.59 78 ALA A O 1
ATOM 578 N N . ASN A 1 79 ? 30.561 -2.961 -27.516 1.00 45.19 79 ASN A N 1
ATOM 579 C CA . ASN A 1 79 ? 31.543 -2.303 -28.385 1.00 45.19 79 ASN A CA 1
ATOM 580 C C . ASN A 1 79 ? 31.035 -2.072 -29.820 1.00 45.19 79 ASN A C 1
ATOM 582 O O . ASN A 1 79 ? 31.091 -2.961 -30.664 1.00 45.19 79 ASN A O 1
ATOM 586 N N . GLY A 1 80 ? 30.639 -0.826 -30.113 1.00 41.81 80 GLY A N 1
ATOM 587 C CA . GLY A 1 80 ? 30.713 -0.253 -31.465 1.00 41.81 80 GLY A CA 1
ATOM 588 C C . GLY A 1 80 ? 29.474 -0.393 -32.360 1.00 41.81 80 GLY A C 1
ATOM 589 O O . GLY A 1 80 ? 29.414 -1.256 -33.226 1.00 41.81 80 GLY A O 1
ATOM 590 N N . THR A 1 81 ? 28.529 0.537 -32.192 1.00 48.66 81 THR A N 1
ATOM 591 C CA . THR A 1 81 ? 27.646 1.145 -33.217 1.00 48.66 81 THR A CA 1
ATOM 592 C C . THR A 1 81 ? 27.141 0.286 -34.397 1.00 48.66 81 THR A C 1
ATOM 594 O O . THR A 1 81 ? 27.852 0.103 -35.383 1.00 48.66 81 THR A O 1
ATOM 597 N N . THR A 1 82 ? 25.853 -0.096 -34.376 1.00 37.84 82 THR A N 1
ATOM 598 C CA . THR A 1 82 ? 24.816 0.184 -35.412 1.00 37.84 82 THR A CA 1
ATOM 599 C C . THR A 1 82 ? 23.520 -0.584 -35.083 1.00 37.84 82 THR A C 1
ATOM 601 O O . THR A 1 82 ? 23.424 -1.784 -35.311 1.00 37.84 82 THR A O 1
ATOM 604 N N . GLY A 1 83 ? 22.503 0.105 -34.547 1.00 41.88 83 GLY A N 1
ATOM 605 C CA . GLY A 1 83 ? 21.103 -0.365 -34.555 1.00 41.88 83 GLY A CA 1
ATOM 606 C C . GLY A 1 83 ? 20.554 -1.092 -33.316 1.00 41.88 83 GLY A C 1
ATOM 607 O O . GLY A 1 83 ? 19.352 -1.333 -33.269 1.00 41.88 83 GLY A O 1
ATOM 608 N N . GLY A 1 84 ? 21.367 -1.409 -32.304 1.00 45.91 84 GLY A N 1
ATOM 609 C CA . GLY A 1 84 ? 20.852 -1.836 -30.995 1.00 45.91 84 GLY A CA 1
ATOM 610 C C . GLY A 1 84 ? 20.340 -0.623 -30.220 1.00 45.91 84 GLY A C 1
ATOM 611 O O . GLY A 1 84 ? 21.062 0.371 -30.137 1.00 45.91 84 GLY A O 1
ATOM 612 N N . GLN A 1 85 ? 19.104 -0.669 -29.705 1.00 52.06 85 GLN A N 1
ATOM 613 C CA . GLN A 1 85 ? 18.550 0.402 -28.867 1.00 52.06 85 GLN A CA 1
ATOM 614 C C . GLN A 1 85 ? 19.565 0.771 -27.779 1.00 52.06 85 GLN A C 1
ATOM 616 O O . GLN A 1 85 ? 20.088 -0.113 -27.102 1.00 52.06 85 GLN A O 1
ATOM 621 N N . ALA A 1 86 ? 19.869 2.065 -27.650 1.00 57.91 86 ALA A N 1
ATOM 622 C CA . ALA A 1 86 ? 20.728 2.555 -26.584 1.00 57.91 86 ALA A CA 1
ATOM 623 C C . ALA A 1 86 ? 20.122 2.113 -25.248 1.00 57.91 86 ALA A C 1
ATOM 625 O O . ALA A 1 86 ? 19.005 2.509 -24.912 1.00 57.91 86 ALA A O 1
ATOM 626 N N . ALA A 1 87 ? 20.829 1.242 -24.533 1.00 66.12 87 ALA A N 1
ATOM 627 C CA . ALA A 1 87 ? 20.362 0.731 -23.260 1.00 66.12 87 ALA A CA 1
ATOM 628 C C . ALA A 1 87 ? 20.260 1.888 -22.260 1.00 66.12 87 ALA A C 1
ATOM 630 O O . ALA A 1 87 ? 21.203 2.667 -22.086 1.00 66.12 87 ALA A O 1
ATOM 631 N N . ILE A 1 88 ? 19.110 2.006 -21.597 1.00 72.19 88 ILE A N 1
ATOM 632 C CA . ILE A 1 88 ? 18.944 2.964 -20.505 1.00 72.19 88 ILE A CA 1
ATOM 633 C C . ILE A 1 88 ? 19.441 2.276 -19.238 1.00 72.19 88 ILE A C 1
ATOM 635 O O . ILE A 1 88 ? 18.722 1.514 -18.599 1.00 72.19 88 ILE A O 1
ATOM 639 N N . HIS A 1 89 ? 20.694 2.538 -18.870 1.00 69.94 89 HIS A N 1
ATOM 640 C CA . HIS A 1 89 ? 21.330 1.966 -17.675 1.00 69.94 89 HIS A CA 1
ATOM 641 C C . HIS A 1 89 ? 20.960 2.693 -16.369 1.00 69.94 89 HIS A C 1
ATOM 643 O O . HIS A 1 89 ? 21.717 2.677 -15.402 1.00 69.94 89 HIS A O 1
ATOM 649 N N . GLY A 1 90 ? 19.797 3.340 -16.336 1.00 83.69 90 GLY A N 1
ATOM 650 C CA . GLY A 1 90 ? 19.326 4.130 -15.208 1.00 83.69 90 GLY A CA 1
ATOM 651 C C . GLY A 1 90 ? 17.866 3.859 -14.884 1.00 83.69 90 GLY A C 1
ATOM 652 O O . GLY A 1 90 ? 17.167 3.133 -15.590 1.00 83.69 90 GLY A O 1
ATOM 653 N N . MET A 1 91 ? 17.421 4.468 -13.794 1.00 94.44 91 MET A N 1
ATOM 654 C CA . MET A 1 91 ? 16.025 4.473 -13.387 1.00 94.44 91 MET A CA 1
ATOM 655 C C . MET A 1 91 ? 15.383 5.773 -13.836 1.00 94.44 91 MET A C 1
ATOM 657 O O . MET A 1 91 ? 16.031 6.820 -13.876 1.00 94.44 91 MET A O 1
ATOM 661 N N . VAL A 1 92 ? 14.110 5.698 -14.177 1.00 94.94 92 VAL A N 1
ATOM 662 C CA . VAL A 1 92 ? 13.377 6.817 -14.752 1.00 94.94 92 VAL A CA 1
ATOM 663 C C . VAL A 1 92 ? 12.013 6.957 -14.100 1.00 94.94 92 VAL A C 1
ATOM 665 O O . VAL A 1 92 ? 11.496 6.012 -13.509 1.00 94.94 92 VAL A O 1
ATOM 668 N N . VAL A 1 93 ? 11.427 8.142 -14.215 1.00 96.69 93 VAL A N 1
ATOM 669 C CA . VAL A 1 93 ? 10.070 8.407 -13.737 1.00 96.69 93 VAL A CA 1
ATOM 670 C C . VAL A 1 93 ? 9.070 8.129 -14.856 1.00 96.69 93 VAL A C 1
ATOM 672 O O . VAL A 1 93 ? 9.327 8.451 -16.017 1.00 96.69 93 VAL A O 1
ATOM 675 N N . ALA A 1 94 ? 7.928 7.550 -14.507 1.00 97.06 94 ALA A N 1
ATOM 676 C CA . ALA A 1 94 ? 6.795 7.355 -15.400 1.00 97.06 94 ALA A CA 1
ATOM 677 C C . ALA A 1 94 ? 5.484 7.672 -14.677 1.00 97.06 94 ALA A C 1
ATOM 679 O O . ALA A 1 94 ? 5.451 7.774 -13.451 1.00 97.06 94 ALA A O 1
ATOM 680 N N . LYS A 1 95 ? 4.401 7.805 -15.439 1.00 97.31 95 LYS A N 1
ATOM 681 C CA . LYS A 1 95 ? 3.041 7.887 -14.899 1.00 97.31 95 LYS A CA 1
ATOM 682 C C . LYS A 1 95 ? 2.262 6.641 -15.264 1.00 97.31 95 LYS A C 1
ATOM 684 O O . LYS A 1 95 ? 2.371 6.168 -16.393 1.00 97.31 95 LYS A O 1
ATOM 689 N N . VAL A 1 96 ? 1.459 6.138 -14.338 1.00 97.94 96 VAL A N 1
ATOM 690 C CA . VAL A 1 96 ? 0.560 5.013 -14.612 1.00 97.94 96 VAL A CA 1
ATOM 691 C C . VAL A 1 96 ? -0.581 5.466 -15.520 1.00 97.94 96 VAL A C 1
ATOM 693 O O . VAL A 1 96 ? -1.221 6.484 -15.254 1.00 97.94 96 VAL A O 1
ATOM 696 N N . THR A 1 97 ? -0.851 4.711 -16.581 1.00 97.56 97 THR A N 1
ATOM 697 C CA . THR A 1 97 ? -1.951 4.975 -17.528 1.00 97.56 97 THR A CA 1
ATOM 698 C C . THR A 1 97 ? -3.093 3.978 -17.405 1.00 97.56 97 THR A C 1
ATOM 700 O O . THR A 1 97 ? -4.247 4.359 -17.577 1.00 97.56 97 THR A O 1
ATOM 703 N N . ALA A 1 98 ? -2.793 2.726 -17.054 1.00 97.44 98 ALA A N 1
ATOM 704 C CA . ALA A 1 98 ? -3.788 1.681 -16.844 1.00 97.44 98 ALA A CA 1
ATOM 705 C C . ALA A 1 98 ? -3.339 0.707 -15.750 1.00 97.44 98 ALA A C 1
ATOM 707 O O . ALA A 1 98 ? -2.157 0.374 -15.647 1.00 97.44 98 ALA A O 1
ATOM 708 N N . ASN A 1 99 ? -4.291 0.228 -14.955 1.00 96.88 99 ASN A N 1
ATOM 709 C CA . ASN A 1 99 ? -4.080 -0.772 -13.904 1.00 96.88 99 ASN A CA 1
ATOM 710 C C . ASN A 1 99 ? -5.086 -1.941 -13.965 1.00 96.88 99 ASN A C 1
ATOM 712 O O . ASN A 1 99 ? -5.017 -2.850 -13.144 1.00 96.88 99 ASN A O 1
ATOM 716 N N . GLU A 1 100 ? -5.989 -1.943 -14.950 1.00 97.12 100 GLU A N 1
ATOM 717 C CA . GLU A 1 100 ? -6.931 -3.035 -15.222 1.00 97.12 100 GLU A CA 1
ATOM 718 C C . GLU A 1 100 ? -6.233 -4.165 -16.000 1.00 97.12 100 GLU A C 1
ATOM 720 O O . GLU A 1 100 ? -6.441 -4.341 -17.201 1.00 97.12 100 GLU A O 1
ATOM 725 N N . ASP A 1 101 ? -5.334 -4.885 -15.326 1.00 96.31 101 ASP A N 1
ATOM 726 C CA . ASP A 1 101 ? -4.583 -6.008 -15.899 1.00 96.31 101 ASP A CA 1
ATOM 727 C C . ASP A 1 101 ? -5.522 -7.181 -16.257 1.00 96.31 101 ASP A C 1
ATOM 729 O O . ASP A 1 101 ? -6.105 -7.772 -15.346 1.00 96.31 101 ASP A O 1
ATOM 733 N N . PRO A 1 102 ? -5.641 -7.582 -17.541 1.00 97.06 102 PRO A N 1
ATOM 734 C CA . PRO A 1 102 ? -6.519 -8.678 -17.959 1.00 97.06 102 PRO A CA 1
ATOM 735 C C . PRO A 1 102 ? -6.177 -10.039 -17.346 1.00 97.06 102 PRO A C 1
ATOM 737 O O . PRO A 1 102 ? -7.027 -10.926 -17.335 1.00 97.06 102 PRO A O 1
ATOM 740 N N . GLU A 1 103 ? -4.937 -10.231 -16.887 1.00 96.94 103 GLU A N 1
ATOM 741 C CA . GLU A 1 103 ? -4.502 -11.471 -16.230 1.00 96.94 103 GLU A CA 1
ATOM 742 C C . GLU A 1 103 ? -4.596 -11.391 -14.697 1.00 96.94 103 GLU A C 1
ATOM 744 O O . GLU A 1 103 ? -4.304 -12.376 -14.027 1.00 96.94 103 GLU A O 1
ATOM 749 N N . GLU A 1 104 ? -4.983 -10.238 -14.136 1.00 94.62 104 GLU A N 1
ATOM 750 C CA . GLU A 1 104 ? -5.130 -10.006 -12.689 1.00 94.62 104 GLU A CA 1
ATOM 751 C C . GLU A 1 104 ? -3.856 -10.296 -11.863 1.00 94.62 104 GLU A C 1
ATOM 753 O O . GLU A 1 104 ? -3.917 -10.622 -10.678 1.00 94.62 104 GLU A O 1
ATOM 758 N N . VAL A 1 105 ? -2.669 -10.125 -12.459 1.00 93.31 105 VAL A N 1
ATOM 759 C CA . VAL A 1 105 ? -1.367 -10.387 -11.806 1.00 93.31 105 VAL A CA 1
ATOM 760 C C . VAL A 1 105 ? -0.676 -9.125 -11.266 1.00 93.31 105 VAL A C 1
ATOM 762 O O . VAL A 1 105 ? 0.509 -9.150 -10.930 1.00 93.31 105 VAL A O 1
ATOM 765 N N . GLY A 1 106 ? -1.406 -8.009 -11.160 1.00 94.38 106 GLY A N 1
ATOM 766 C CA . GLY A 1 106 ? -0.928 -6.778 -10.519 1.00 94.38 106 GLY A CA 1
ATOM 767 C C . GLY A 1 106 ? 0.098 -5.986 -11.337 1.00 94.38 106 GLY A C 1
ATOM 768 O O . GLY A 1 106 ? 1.015 -5.389 -10.765 1.00 94.38 106 GLY A O 1
ATOM 769 N N . ARG A 1 107 ? -0.017 -5.994 -12.670 1.00 97.50 107 ARG A N 1
ATOM 770 C CA . ARG A 1 107 ? 0.795 -5.145 -13.555 1.00 97.50 107 ARG A CA 1
ATOM 771 C C . ARG A 1 107 ? 0.109 -3.814 -13.835 1.00 97.50 107 ARG A C 1
ATOM 773 O O . ARG A 1 107 ? -1.099 -3.672 -13.677 1.00 97.50 107 ARG A O 1
ATOM 780 N N . VAL A 1 108 ? 0.891 -2.850 -14.309 1.00 98.31 108 VAL A N 1
ATOM 781 C CA . VAL A 1 108 ? 0.392 -1.543 -14.753 1.00 98.31 108 VAL A CA 1
ATOM 782 C C . VAL A 1 108 ? 1.015 -1.134 -16.077 1.00 98.31 108 VAL A C 1
ATOM 784 O O . VAL A 1 108 ? 2.128 -1.546 -16.394 1.00 98.31 108 VAL A O 1
ATOM 787 N N . LYS A 1 109 ? 0.322 -0.300 -16.842 1.00 97.81 109 LYS A N 1
ATOM 788 C CA . LYS A 1 109 ? 0.891 0.367 -18.011 1.00 97.81 109 LYS A CA 1
ATOM 789 C C . LYS A 1 109 ? 1.376 1.764 -17.670 1.00 97.81 109 LYS A C 1
ATOM 791 O O . LYS A 1 109 ? 0.894 2.390 -16.723 1.00 97.81 109 LYS A O 1
ATOM 796 N N . LEU A 1 110 ? 2.361 2.222 -18.432 1.00 97.88 110 LEU A N 1
ATOM 797 C CA . LEU A 1 110 ? 3.143 3.406 -18.132 1.00 97.88 110 LEU A CA 1
ATOM 798 C C . LEU A 1 110 ? 3.221 4.341 -19.338 1.00 97.88 110 LEU A C 1
ATOM 800 O O . LEU A 1 110 ? 3.430 3.908 -20.471 1.00 97.88 110 LEU A O 1
ATOM 804 N N . MET A 1 111 ? 3.172 5.636 -19.052 1.00 96.56 111 MET A N 1
ATOM 805 C CA . MET A 1 111 ? 3.557 6.713 -19.956 1.00 96.56 111 MET A CA 1
ATOM 806 C C . MET A 1 111 ? 4.866 7.327 -19.467 1.00 96.56 111 MET A C 1
ATOM 808 O O . MET A 1 111 ? 5.021 7.665 -18.288 1.00 96.56 111 MET A O 1
ATOM 812 N N . PHE A 1 112 ? 5.809 7.497 -20.388 1.00 94.62 112 PHE A N 1
ATOM 813 C CA . PHE A 1 112 ? 7.127 8.050 -20.104 1.00 94.62 112 PHE A CA 1
ATOM 814 C C . PHE A 1 112 ? 7.215 9.505 -20.592 1.00 94.62 112 PHE A C 1
ATOM 816 O O . PHE A 1 112 ? 6.990 9.732 -21.778 1.00 94.62 112 PHE A O 1
ATOM 823 N N . PRO A 1 113 ? 7.599 10.485 -19.747 1.00 91.56 113 PRO A N 1
ATOM 824 C CA . PRO A 1 113 ? 7.568 11.914 -20.100 1.00 91.56 113 PRO A CA 1
ATOM 825 C C . PRO A 1 113 ? 8.411 12.354 -21.310 1.00 91.56 113 PRO A C 1
ATOM 827 O O . PRO A 1 113 ? 8.228 13.459 -21.808 1.00 91.56 113 PRO A O 1
ATOM 830 N N . TRP A 1 114 ? 9.381 11.546 -21.747 1.00 86.88 114 TRP A N 1
ATOM 831 C CA . TRP A 1 114 ? 10.223 11.823 -22.925 1.00 86.88 114 TRP A CA 1
ATOM 832 C C . TRP A 1 114 ? 9.737 11.121 -24.201 1.00 86.88 114 TRP A C 1
ATOM 834 O O . TRP A 1 114 ? 10.383 11.240 -25.243 1.00 86.88 114 TRP A O 1
ATOM 844 N N . LEU A 1 115 ? 8.652 10.350 -24.122 1.00 88.50 115 LEU A N 1
ATOM 845 C CA . LEU A 1 115 ? 7.967 9.777 -25.276 1.00 88.50 115 LEU A CA 1
ATOM 846 C C . LEU A 1 115 ? 6.720 10.606 -25.599 1.00 88.50 115 LEU A C 1
ATOM 848 O O . LEU A 1 115 ? 6.361 11.525 -24.871 1.00 88.50 115 LEU A O 1
ATOM 852 N N . SER A 1 116 ? 6.096 10.310 -26.737 1.00 88.38 116 SER A N 1
ATOM 853 C CA . SER A 1 116 ? 4.812 10.913 -27.099 1.00 88.38 116 SER A CA 1
ATOM 854 C C . SER A 1 116 ? 3.737 10.525 -26.082 1.00 88.38 116 SER A C 1
ATOM 856 O O . SER A 1 116 ? 3.727 9.388 -25.618 1.00 88.38 116 SER A O 1
ATOM 858 N N . ASP A 1 117 ? 2.809 11.440 -25.802 1.00 87.19 117 ASP A N 1
ATOM 859 C CA . ASP A 1 117 ? 1.646 11.181 -24.942 1.00 87.19 117 ASP A CA 1
ATOM 860 C C . ASP A 1 117 ? 0.741 10.058 -25.489 1.00 87.19 117 ASP A C 1
ATOM 862 O O . ASP A 1 117 ? 0.035 9.406 -24.725 1.00 87.19 117 ASP A O 1
ATOM 866 N N . ASP A 1 118 ? 0.798 9.788 -26.799 1.00 87.50 118 ASP A N 1
ATOM 867 C CA . ASP A 1 118 ? 0.075 8.685 -27.446 1.00 87.50 118 ASP A CA 1
ATOM 868 C C . ASP A 1 118 ? 0.783 7.327 -27.270 1.00 87.50 118 ASP A C 1
ATOM 870 O O . ASP A 1 118 ? 0.259 6.285 -27.671 1.00 87.50 118 ASP A O 1
ATOM 874 N N . TYR A 1 119 ? 2.001 7.320 -26.714 1.00 89.69 119 TYR A N 1
ATOM 875 C CA . TYR A 1 119 ? 2.754 6.102 -26.453 1.00 89.69 119 TYR A CA 1
ATOM 876 C C . TYR A 1 119 ? 2.463 5.568 -25.051 1.00 89.69 119 TYR A C 1
ATOM 878 O O . TYR A 1 119 ? 2.743 6.207 -24.037 1.00 89.69 119 TYR A O 1
ATOM 886 N N . GLU A 1 120 ? 2.015 4.320 -25.009 1.00 92.69 120 GLU A N 1
ATOM 887 C CA . GLU A 1 120 ? 1.796 3.560 -23.788 1.00 92.69 120 GLU A CA 1
ATOM 888 C C . GLU A 1 120 ? 2.714 2.330 -23.769 1.00 92.69 120 GLU A C 1
ATOM 890 O O . GLU A 1 120 ? 2.935 1.684 -24.798 1.00 92.69 120 GLU A O 1
ATOM 895 N N . SER A 1 121 ? 3.274 1.998 -22.606 1.00 94.00 121 SER A N 1
ATOM 896 C CA . SER A 1 121 ? 4.060 0.775 -22.444 1.00 94.00 121 SER A CA 1
ATOM 897 C C . SER A 1 121 ? 3.193 -0.486 -22.525 1.00 94.00 121 SER A C 1
ATOM 899 O O . SER A 1 121 ? 1.977 -0.458 -22.340 1.00 94.00 121 SER A O 1
ATOM 901 N N . ASP A 1 122 ? 3.847 -1.634 -22.700 1.00 93.50 122 ASP A N 1
ATOM 902 C CA . ASP A 1 122 ? 3.235 -2.911 -22.328 1.00 93.50 122 ASP A CA 1
ATOM 903 C C . ASP A 1 122 ? 3.126 -3.031 -20.791 1.00 93.50 122 ASP A C 1
ATOM 905 O O . ASP A 1 122 ? 3.651 -2.189 -20.049 1.00 93.50 122 ASP A O 1
ATOM 909 N N . TRP A 1 123 ? 2.450 -4.068 -20.305 1.00 97.06 123 TRP A N 1
ATOM 910 C CA . TRP A 1 123 ? 2.240 -4.324 -18.882 1.00 97.06 123 TRP A CA 1
ATOM 911 C C . TRP A 1 123 ? 3.560 -4.496 -18.116 1.00 97.06 123 TRP A C 1
ATOM 913 O O . TRP A 1 123 ? 4.307 -5.459 -18.302 1.00 97.06 123 TRP A O 1
ATOM 923 N N . ALA A 1 124 ? 3.821 -3.571 -17.197 1.00 97.62 124 ALA A N 1
ATOM 924 C CA . ALA A 1 124 ? 4.980 -3.541 -16.320 1.00 97.62 124 ALA A CA 1
ATOM 925 C C . ALA A 1 124 ? 4.672 -4.222 -14.982 1.00 97.62 124 ALA A C 1
ATOM 927 O O . ALA A 1 124 ? 3.650 -3.950 -14.349 1.00 97.62 124 ALA A O 1
ATOM 928 N N . ARG A 1 125 ? 5.586 -5.070 -14.502 1.00 96.75 125 ARG A N 1
ATOM 929 C CA . ARG A 1 125 ? 5.470 -5.671 -13.163 1.00 96.75 125 ARG A CA 1
ATOM 930 C C . ARG A 1 125 ? 5.749 -4.639 -12.075 1.00 96.75 125 ARG A C 1
ATOM 932 O O . ARG A 1 125 ? 6.662 -3.831 -12.225 1.00 96.75 125 ARG A O 1
ATOM 939 N N . VAL A 1 126 ? 5.015 -4.719 -10.966 1.00 97.88 126 VAL A N 1
ATOM 940 C CA . VAL A 1 126 ? 5.201 -3.864 -9.785 1.00 97.88 126 VAL A CA 1
ATOM 941 C C . VAL A 1 126 ? 5.899 -4.651 -8.678 1.00 97.88 126 VAL A C 1
ATOM 943 O O . VAL A 1 126 ? 5.477 -5.753 -8.331 1.00 97.88 126 VAL A O 1
ATOM 946 N N . VAL A 1 127 ? 6.972 -4.097 -8.116 1.00 96.94 127 VAL A N 1
ATOM 947 C CA . VAL A 1 127 ? 7.660 -4.667 -6.952 1.00 96.94 127 VAL A CA 1
ATOM 948 C C . VAL A 1 127 ? 6.736 -4.622 -5.735 1.00 96.94 127 VAL A C 1
ATOM 950 O O . VAL A 1 127 ? 6.182 -3.579 -5.404 1.00 96.94 127 VAL A O 1
ATOM 953 N N . GLN A 1 128 ? 6.609 -5.759 -5.049 1.00 95.31 128 GLN A N 1
ATOM 954 C CA . GLN A 1 128 ? 5.816 -5.910 -3.829 1.00 95.31 128 GLN A CA 1
ATOM 955 C C . GLN A 1 128 ? 6.702 -6.255 -2.627 1.00 95.31 128 GLN A C 1
ATOM 957 O O . GLN A 1 128 ? 7.779 -6.843 -2.772 1.00 95.31 128 GLN A O 1
ATOM 962 N N . LEU A 1 129 ? 6.233 -5.926 -1.420 1.00 93.12 129 LEU A N 1
ATOM 963 C CA . LEU A 1 129 ? 6.862 -6.365 -0.170 1.00 93.12 129 LEU A CA 1
ATOM 964 C C . LEU A 1 129 ? 6.522 -7.846 0.076 1.00 93.12 129 LEU A C 1
ATOM 966 O O . LEU A 1 129 ? 5.590 -8.174 0.807 1.00 93.12 129 LEU A O 1
ATOM 970 N N . GLY A 1 130 ? 7.278 -8.735 -0.575 1.00 93.19 130 GLY A N 1
ATOM 971 C CA . GLY A 1 130 ? 7.000 -10.173 -0.629 1.00 93.19 130 GLY A CA 1
ATOM 972 C C . GLY A 1 130 ? 5.925 -10.519 -1.667 1.00 93.19 130 GLY A C 1
ATOM 973 O O . GLY A 1 130 ? 4.932 -9.811 -1.792 1.00 93.19 130 GLY A O 1
ATOM 974 N N . ALA A 1 131 ? 6.145 -11.600 -2.420 1.00 93.12 131 ALA A N 1
ATOM 975 C CA . ALA A 1 131 ? 5.252 -12.090 -3.478 1.00 93.12 131 ALA A CA 1
ATOM 976 C C . ALA A 1 131 ? 5.388 -13.620 -3.615 1.00 93.12 131 ALA A C 1
ATOM 978 O O . ALA A 1 131 ? 5.888 -14.136 -4.616 1.00 93.12 131 ALA A O 1
ATOM 979 N N . GLY A 1 132 ? 5.058 -14.335 -2.539 1.00 92.12 132 GLY A N 1
ATOM 980 C CA . GLY A 1 132 ? 5.034 -15.796 -2.507 1.00 92.12 132 GLY A CA 1
ATOM 981 C C . GLY A 1 132 ? 3.678 -16.354 -2.959 1.00 92.12 132 GLY A C 1
ATOM 982 O O . GLY A 1 132 ? 2.736 -15.590 -3.167 1.00 92.12 132 GLY A O 1
ATOM 983 N N . PRO A 1 133 ? 3.545 -17.686 -3.090 1.00 94.50 133 PRO A N 1
ATOM 984 C CA . PRO A 1 133 ? 2.251 -18.318 -3.345 1.00 94.50 133 PRO A CA 1
ATOM 985 C C . PRO A 1 133 ? 1.234 -17.893 -2.278 1.00 94.50 133 PRO A C 1
ATOM 987 O O . PRO A 1 133 ? 1.509 -18.049 -1.086 1.00 94.50 133 PRO A O 1
ATOM 990 N N . ASP A 1 134 ? 0.122 -17.292 -2.709 1.00 90.94 134 ASP A N 1
ATOM 991 C CA . ASP A 1 134 ? -0.978 -16.779 -1.875 1.00 90.94 134 ASP A CA 1
ATOM 992 C C . ASP A 1 134 ? -0.536 -15.937 -0.658 1.00 90.94 134 ASP A C 1
ATOM 994 O O . ASP A 1 134 ? -1.203 -15.903 0.378 1.00 90.94 134 ASP A O 1
ATOM 998 N N . SER A 1 135 ? 0.621 -15.267 -0.749 1.00 93.44 135 SER A N 1
ATOM 999 C CA . SER A 1 135 ? 1.232 -14.560 0.380 1.00 93.44 135 SER A CA 1
ATOM 1000 C C . SER A 1 135 ? 2.088 -13.368 -0.049 1.00 93.44 135 SER A C 1
ATOM 1002 O O . SER A 1 135 ? 2.799 -13.400 -1.051 1.00 93.44 135 SER A O 1
ATOM 1004 N N . GLY A 1 136 ? 2.065 -12.306 0.754 1.00 93.00 136 GLY A N 1
ATOM 1005 C CA . GLY A 1 136 ? 2.822 -11.083 0.499 1.00 93.00 136 GLY A CA 1
ATOM 1006 C C . GLY A 1 136 ? 1.976 -9.832 0.680 1.00 93.00 136 GLY A C 1
ATOM 1007 O O . GLY A 1 136 ? 0.847 -9.887 1.171 1.00 93.00 136 GLY A O 1
ATOM 1008 N N . ALA A 1 137 ? 2.545 -8.697 0.296 1.00 94.44 137 ALA A N 1
ATOM 1009 C CA . ALA A 1 137 ? 1.836 -7.430 0.253 1.00 94.44 137 ALA A CA 1
ATOM 1010 C C . ALA A 1 137 ? 1.302 -7.152 -1.157 1.00 94.44 137 ALA A C 1
ATOM 1012 O O . ALA A 1 137 ? 1.922 -7.533 -2.145 1.00 94.44 137 ALA A O 1
ATOM 1013 N N . VAL A 1 138 ? 0.179 -6.437 -1.242 1.00 93.25 138 VAL A N 1
ATOM 1014 C CA . VAL A 1 138 ? -0.377 -5.959 -2.513 1.00 93.25 138 VAL A CA 1
ATOM 1015 C C . VAL A 1 138 ? -0.623 -4.459 -2.401 1.00 93.25 138 VAL A C 1
ATOM 1017 O O . VAL A 1 138 ? -1.637 -4.013 -1.866 1.00 93.25 138 VAL A O 1
ATOM 1020 N N . PHE A 1 139 ? 0.338 -3.681 -2.887 1.00 92.88 139 PHE A N 1
ATOM 1021 C CA . PHE A 1 139 ? 0.271 -2.229 -3.006 1.00 92.88 139 PHE A CA 1
ATOM 1022 C C . PHE A 1 139 ? 0.497 -1.862 -4.470 1.00 92.88 139 PHE A C 1
ATOM 1024 O O . PHE A 1 139 ? 1.628 -1.837 -4.958 1.00 92.88 139 PHE A O 1
ATOM 1031 N N . LEU A 1 140 ? -0.603 -1.637 -5.185 1.00 95.44 140 LEU A N 1
ATOM 1032 C CA . LEU A 1 140 ? -0.588 -1.268 -6.596 1.00 95.44 140 LEU A CA 1
ATOM 1033 C C . LEU A 1 140 ? -0.789 0.246 -6.737 1.00 95.44 140 LEU A C 1
ATOM 1035 O O . LEU A 1 140 ? -1.575 0.814 -5.974 1.00 95.44 140 LEU A O 1
ATOM 1039 N N . PRO A 1 141 ? -0.087 0.901 -7.676 1.00 96.62 141 PRO A N 1
ATOM 1040 C CA . PRO A 1 141 ? -0.296 2.314 -7.948 1.00 96.62 141 PRO A CA 1
ATOM 1041 C C . PRO A 1 141 ? -1.621 2.538 -8.695 1.00 96.62 141 PRO A C 1
ATOM 1043 O O . PRO A 1 141 ? -2.105 1.673 -9.432 1.00 96.62 141 PRO A O 1
ATOM 1046 N N . GLU A 1 142 ? -2.212 3.708 -8.495 1.00 96.19 142 GLU A N 1
ATOM 1047 C CA . GLU A 1 142 ? -3.430 4.144 -9.175 1.00 96.19 142 GLU A CA 1
ATOM 1048 C C . GLU A 1 142 ? -3.093 4.772 -10.535 1.00 96.19 142 GLU A C 1
ATOM 1050 O O . GLU A 1 142 ? -1.963 5.190 -10.794 1.00 96.19 142 GLU A O 1
ATOM 1055 N N . VAL A 1 143 ? -4.083 4.867 -11.426 1.00 97.31 143 VAL A N 1
ATOM 1056 C CA . VAL A 1 143 ? -3.919 5.624 -12.674 1.00 97.31 143 VAL A CA 1
ATOM 1057 C C . VAL A 1 143 ? -3.569 7.077 -12.345 1.00 97.31 143 VAL A C 1
ATOM 1059 O O . VAL A 1 143 ? -4.181 7.691 -11.473 1.00 97.31 143 VAL A O 1
ATOM 1062 N N . HIS A 1 144 ? -2.595 7.614 -13.080 1.00 96.00 144 HIS A N 1
ATOM 1063 C CA . HIS A 1 144 ? -1.942 8.912 -12.900 1.00 96.00 144 HIS A CA 1
ATOM 1064 C C . HIS A 1 144 ? -0.900 9.010 -11.780 1.00 96.00 144 HIS A C 1
ATOM 1066 O O . HIS A 1 144 ? -0.222 10.040 -11.724 1.00 96.00 144 HIS A O 1
ATOM 1072 N N . ASP A 1 145 ? -0.696 7.966 -10.970 1.00 97.38 145 ASP A N 1
ATOM 1073 C CA . ASP A 1 145 ? 0.388 7.968 -9.985 1.00 97.38 145 ASP A CA 1
ATOM 1074 C C . ASP A 1 145 ? 1.752 8.056 -10.678 1.00 97.38 145 ASP A C 1
ATOM 1076 O O . ASP A 1 145 ? 2.011 7.422 -11.709 1.00 97.38 145 ASP A O 1
ATOM 1080 N N . GLU A 1 146 ? 2.644 8.841 -10.079 1.00 98.00 146 GLU A N 1
ATOM 1081 C CA . GLU A 1 146 ? 4.042 8.910 -10.479 1.00 98.00 146 GLU A CA 1
ATOM 1082 C C . GLU A 1 146 ? 4.816 7.738 -9.870 1.00 98.00 146 GLU A C 1
ATOM 1084 O O . GLU A 1 146 ? 4.758 7.488 -8.663 1.00 98.00 146 GLU A O 1
ATOM 1089 N N . VAL A 1 147 ? 5.557 7.013 -10.705 1.00 98.31 147 VAL A N 1
ATOM 1090 C CA . VAL A 1 147 ? 6.280 5.803 -10.314 1.00 98.31 147 VAL A CA 1
ATOM 1091 C C . VAL A 1 147 ? 7.725 5.819 -10.788 1.00 98.31 147 VAL A C 1
ATOM 1093 O O . VAL A 1 147 ? 8.069 6.392 -11.824 1.00 98.31 147 VAL A O 1
ATOM 1096 N N . LEU A 1 148 ? 8.578 5.143 -10.025 1.00 98.12 148 LEU A N 1
ATOM 1097 C CA . LEU A 1 148 ? 9.977 4.915 -10.353 1.00 98.12 148 LEU A CA 1
ATOM 1098 C C . LEU A 1 148 ? 10.132 3.586 -11.093 1.00 98.12 148 LEU A C 1
ATOM 1100 O O . LEU A 1 148 ? 9.687 2.546 -10.608 1.00 98.12 148 LEU A O 1
ATOM 1104 N N . VAL A 1 149 ? 10.788 3.616 -12.248 1.00 98.00 149 VAL A N 1
ATOM 1105 C CA . VAL A 1 149 ? 10.866 2.492 -13.185 1.00 98.00 149 VAL A CA 1
ATOM 1106 C C . VAL A 1 149 ? 12.317 2.120 -13.455 1.00 98.00 149 VAL A C 1
ATOM 1108 O O . VAL A 1 149 ? 13.160 2.987 -13.689 1.00 98.00 149 VAL A O 1
ATOM 1111 N N . ALA A 1 150 ? 12.598 0.821 -13.455 1.00 96.12 150 ALA A N 1
ATOM 1112 C CA . ALA A 1 150 ? 13.839 0.234 -13.948 1.00 96.12 150 ALA A CA 1
ATOM 1113 C C . ALA A 1 150 ? 13.557 -0.654 -15.167 1.00 96.12 150 ALA A C 1
ATOM 1115 O O . ALA A 1 150 ? 12.434 -1.114 -15.367 1.00 96.12 150 ALA A O 1
ATOM 1116 N N . PHE A 1 151 ? 14.585 -0.923 -15.967 1.00 93.00 151 PHE A N 1
ATOM 1117 C CA . PHE A 1 151 ? 14.471 -1.696 -17.203 1.00 93.00 151 PHE A CA 1
ATOM 1118 C C . PHE A 1 151 ? 15.334 -2.956 -17.143 1.00 93.00 151 PHE A C 1
ATOM 1120 O O . PHE A 1 151 ? 16.514 -2.880 -16.786 1.00 93.00 151 PHE A O 1
ATOM 1127 N N . GLU A 1 152 ? 14.775 -4.113 -17.509 1.00 88.00 152 GLU A N 1
ATOM 1128 C CA . GLU A 1 152 ? 15.532 -5.374 -17.544 1.00 88.00 152 GLU A CA 1
ATOM 1129 C C . GLU A 1 152 ? 16.733 -5.255 -18.478 1.00 88.00 152 GLU A C 1
ATOM 1131 O O . GLU A 1 152 ? 16.558 -5.027 -19.671 1.00 88.00 152 GLU A O 1
ATOM 1136 N N . PHE A 1 153 ? 17.956 -5.398 -17.960 1.00 83.69 153 PHE A N 1
ATOM 1137 C CA . PHE A 1 153 ? 19.185 -5.241 -18.754 1.00 83.69 153 PHE A CA 1
ATOM 1138 C C . PHE A 1 153 ? 19.262 -3.916 -19.551 1.00 83.69 153 PHE A C 1
ATOM 1140 O O . PHE A 1 153 ? 20.001 -3.819 -20.529 1.00 83.69 153 PHE A O 1
ATOM 1147 N N . GLY A 1 154 ? 18.517 -2.883 -19.137 1.00 84.44 154 GLY A N 1
ATOM 1148 C CA . GLY A 1 154 ? 18.405 -1.610 -19.856 1.00 84.44 154 GLY A CA 1
ATOM 1149 C C . GLY A 1 154 ? 17.467 -1.623 -21.073 1.00 84.44 154 GLY A C 1
ATOM 1150 O O . GLY A 1 154 ? 17.446 -0.643 -21.820 1.00 84.44 154 GLY A O 1
ATOM 1151 N N . ASP A 1 155 ? 16.693 -2.696 -21.283 1.00 84.00 155 ASP A N 1
ATOM 1152 C CA . ASP A 1 155 ? 15.684 -2.811 -22.342 1.00 84.00 155 ASP A CA 1
ATOM 1153 C C . ASP A 1 155 ? 14.394 -2.072 -21.958 1.00 84.00 155 ASP A C 1
ATOM 1155 O O . ASP A 1 155 ? 13.619 -2.520 -21.109 1.00 84.00 155 ASP A O 1
ATOM 1159 N N . VAL A 1 156 ? 14.134 -0.951 -22.634 1.00 84.75 156 VAL A N 1
ATOM 11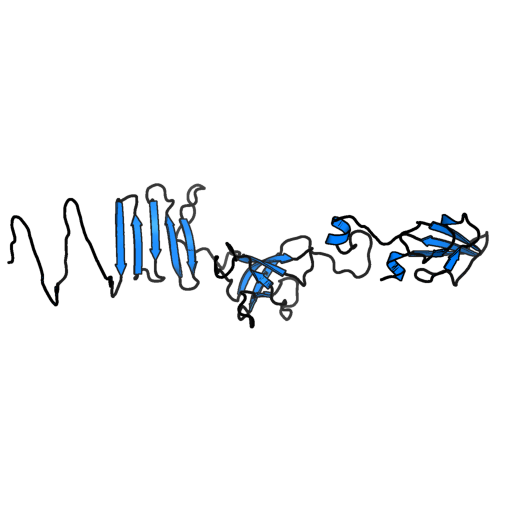60 C CA . VAL A 1 156 ? 12.968 -0.080 -22.396 1.00 84.75 156 VAL A CA 1
ATOM 1161 C C . VAL A 1 156 ? 11.631 -0.812 -22.574 1.00 84.75 156 VAL A C 1
ATOM 1163 O O . VAL A 1 156 ? 10.620 -0.414 -21.999 1.00 84.75 156 VAL A O 1
ATOM 1166 N N . ARG A 1 157 ? 11.614 -1.917 -23.326 1.00 86.06 157 ARG A N 1
ATOM 1167 C CA . ARG A 1 157 ? 10.416 -2.741 -23.546 1.00 86.06 157 ARG A CA 1
ATOM 1168 C C . ARG A 1 157 ? 10.085 -3.639 -22.356 1.00 86.06 157 ARG A C 1
ATOM 1170 O O . ARG A 1 157 ? 9.032 -4.265 -22.357 1.00 86.06 157 ARG A O 1
ATOM 1177 N N . ARG A 1 158 ? 10.974 -3.735 -21.363 1.00 90.19 158 ARG A N 1
ATOM 1178 C CA . ARG A 1 158 ? 10.810 -4.585 -20.175 1.00 90.19 158 ARG A CA 1
ATOM 1179 C C . ARG A 1 158 ? 10.874 -3.762 -18.884 1.00 90.19 158 ARG A C 1
ATOM 1181 O O . ARG A 1 158 ? 11.831 -3.904 -18.114 1.00 90.19 158 ARG A O 1
ATOM 1188 N N . PRO A 1 159 ? 9.891 -2.873 -18.655 1.00 95.00 159 PRO A N 1
ATOM 1189 C CA . PRO A 1 159 ? 9.839 -2.041 -17.462 1.00 95.00 159 PRO A CA 1
ATOM 1190 C C . PRO A 1 159 ? 9.417 -2.824 -16.209 1.00 95.00 159 PRO A C 1
ATOM 1192 O O . PRO A 1 159 ? 8.565 -3.714 -16.250 1.00 95.00 159 PRO A O 1
ATOM 1195 N N . TYR A 1 160 ? 9.978 -2.418 -15.074 1.00 96.81 160 TYR A N 1
ATOM 1196 C CA . TYR A 1 160 ? 9.585 -2.824 -13.728 1.00 96.81 160 TYR A CA 1
ATOM 1197 C C . TYR A 1 160 ? 9.350 -1.574 -12.895 1.00 96.81 160 TYR A C 1
ATOM 1199 O O . TYR A 1 160 ? 10.239 -0.730 -12.770 1.00 96.81 160 TYR A O 1
ATOM 1207 N N . VAL A 1 161 ? 8.172 -1.472 -12.294 1.00 98.19 161 VAL A N 1
ATOM 1208 C CA . VAL A 1 161 ? 7.848 -0.427 -11.328 1.00 98.19 161 VAL A CA 1
ATOM 1209 C C . VAL A 1 161 ? 8.429 -0.817 -9.977 1.00 98.19 161 VAL A C 1
ATOM 1211 O O . VAL A 1 161 ? 8.094 -1.866 -9.434 1.00 98.19 161 VAL A O 1
ATOM 1214 N N . LEU A 1 162 ? 9.290 0.028 -9.419 1.00 97.38 162 LEU A N 1
ATOM 1215 C CA . LEU A 1 162 ? 9.906 -0.202 -8.111 1.00 97.38 162 LEU A CA 1
ATOM 1216 C C . LEU A 1 162 ? 9.080 0.369 -6.954 1.00 97.38 162 LEU A C 1
ATOM 1218 O O . LEU A 1 162 ? 9.194 -0.107 -5.828 1.00 97.38 162 LEU A O 1
ATOM 1222 N N . GLY A 1 163 ? 8.275 1.398 -7.218 1.00 95.88 163 GLY A N 1
ATOM 1223 C CA . GLY A 1 163 ? 7.429 2.047 -6.221 1.00 95.88 163 GLY A CA 1
ATOM 1224 C C . GLY A 1 163 ? 6.907 3.404 -6.691 1.00 95.88 163 GLY A C 1
ATOM 1225 O O . GLY A 1 163 ? 7.354 3.931 -7.711 1.00 95.88 163 GLY A O 1
ATOM 1226 N N . GLY A 1 164 ? 5.958 3.956 -5.937 1.00 95.88 164 GLY A N 1
ATOM 1227 C CA . GLY A 1 164 ? 5.414 5.296 -6.163 1.00 95.88 164 GLY A CA 1
ATOM 1228 C C . GLY A 1 164 ? 6.323 6.403 -5.627 1.00 95.88 164 GLY A C 1
ATOM 1229 O O . GLY A 1 164 ? 7.048 6.213 -4.645 1.00 95.88 164 GLY A O 1
ATOM 1230 N N . LEU A 1 165 ? 6.260 7.572 -6.258 1.00 96.12 165 LEU A N 1
ATOM 1231 C CA . LEU A 1 165 ? 6.989 8.775 -5.874 1.00 96.12 165 LEU A CA 1
ATOM 1232 C C . LEU A 1 165 ? 6.003 9.904 -5.569 1.00 96.12 165 LEU A C 1
ATOM 1234 O O . LEU A 1 165 ? 5.159 10.255 -6.387 1.00 96.12 165 LEU A O 1
ATOM 1238 N N . TYR A 1 166 ? 6.135 10.517 -4.393 1.00 94.19 166 TYR A N 1
ATOM 1239 C CA . TYR A 1 166 ? 5.441 11.774 -4.122 1.00 94.19 166 TYR A CA 1
ATOM 1240 C C . TYR A 1 166 ? 6.105 12.910 -4.908 1.00 94.19 166 TYR A C 1
ATOM 1242 O O . TYR A 1 166 ? 7.318 13.097 -4.826 1.00 94.19 166 TYR A O 1
ATOM 1250 N N . ASN A 1 167 ? 5.298 13.693 -5.622 1.00 92.38 167 ASN A N 1
ATOM 1251 C CA . ASN A 1 167 ? 5.742 14.624 -6.670 1.00 92.38 167 ASN A CA 1
ATOM 1252 C C . ASN A 1 167 ? 5.469 16.108 -6.328 1.00 92.38 167 ASN A C 1
ATOM 1254 O O . ASN A 1 167 ? 5.504 16.989 -7.185 1.00 92.38 167 ASN A O 1
ATOM 1258 N N . GLY A 1 168 ? 5.147 16.408 -5.065 1.00 87.81 168 GLY A N 1
ATOM 1259 C CA . GLY A 1 168 ? 4.862 17.765 -4.581 1.00 87.81 168 GLY A CA 1
ATOM 1260 C C . GLY A 1 168 ? 3.412 18.230 -4.779 1.00 87.81 168 GLY A C 1
ATOM 1261 O O . GLY A 1 168 ? 2.946 19.070 -3.992 1.00 87.81 168 GLY A O 1
ATOM 1262 N N . ILE A 1 169 ? 2.690 17.651 -5.746 1.00 91.25 169 ILE A N 1
ATOM 1263 C CA . ILE A 1 169 ? 1.224 17.720 -5.857 1.00 91.25 169 ILE A CA 1
ATOM 1264 C C . ILE A 1 169 ? 0.631 16.650 -4.937 1.00 91.25 169 ILE A C 1
ATOM 1266 O O . ILE A 1 169 ? -0.063 16.976 -3.967 1.00 91.25 169 ILE A O 1
ATOM 1270 N N . ASP A 1 170 ? 1.008 15.396 -5.174 1.00 92.00 170 ASP A N 1
ATOM 1271 C CA . ASP A 1 170 ? 0.688 14.261 -4.322 1.00 92.00 170 ASP A CA 1
ATOM 1272 C C . ASP A 1 170 ? 1.622 14.249 -3.118 1.00 92.00 170 ASP A C 1
ATOM 1274 O O . ASP A 1 170 ? 2.841 14.430 -3.229 1.00 92.00 170 ASP A O 1
ATOM 1278 N N . ARG A 1 171 ? 1.040 14.079 -1.929 1.00 90.12 171 ARG A N 1
ATOM 1279 C CA . ARG A 1 171 ? 1.760 14.206 -0.658 1.00 90.12 171 ARG A CA 1
ATOM 1280 C C . ARG A 1 171 ? 1.392 13.087 0.304 1.00 90.12 171 ARG A C 1
ATOM 1282 O O . ARG A 1 171 ? 0.216 12.722 0.371 1.00 90.12 171 ARG A O 1
ATOM 1289 N N . PRO A 1 172 ? 2.346 12.615 1.122 1.00 87.62 172 PRO A N 1
ATOM 1290 C CA . PRO A 1 172 ? 2.049 11.662 2.181 1.00 87.62 172 PRO A CA 1
ATOM 1291 C C . PRO A 1 172 ? 1.095 12.281 3.208 1.00 87.62 172 PRO A C 1
ATOM 1293 O O . PRO A 1 172 ? 1.349 13.366 3.732 1.00 87.62 172 PRO A O 1
ATOM 1296 N N . ARG A 1 173 ? -0.003 11.581 3.523 1.00 84.81 173 ARG A N 1
ATOM 1297 C CA . ARG A 1 173 ? -1.057 12.050 4.448 1.00 84.81 173 ARG A CA 1
ATOM 1298 C C . ARG A 1 173 ? -1.188 11.185 5.707 1.00 84.81 173 ARG A C 1
ATOM 1300 O O . ARG A 1 173 ? -2.280 10.759 6.069 1.00 84.81 173 ARG A O 1
ATOM 1307 N N . LEU A 1 174 ? -0.080 10.958 6.413 1.00 86.44 174 LEU A N 1
ATOM 1308 C CA . LEU A 1 174 ? -0.067 10.272 7.722 1.00 86.44 174 LEU A CA 1
ATOM 1309 C C . LEU A 1 174 ? -0.314 11.219 8.912 1.00 86.44 174 LEU A C 1
ATOM 1311 O O . LEU A 1 174 ? -0.199 10.840 10.077 1.00 86.44 174 LEU A O 1
ATOM 1315 N N . GLY A 1 175 ? -0.654 12.479 8.650 1.00 76.00 175 GLY A N 1
ATOM 1316 C CA . GLY A 1 175 ? -0.765 13.496 9.684 1.00 76.00 175 GLY A CA 1
ATOM 1317 C C . GLY A 1 175 ? -0.531 14.901 9.172 1.00 76.00 175 GLY A C 1
ATOM 1318 O O . GLY A 1 175 ? -0.284 15.101 7.987 1.00 76.00 175 GLY A O 1
ATOM 1319 N N . ARG A 1 176 ? -0.576 15.877 10.087 1.00 72.69 176 ARG A N 1
ATOM 1320 C CA . ARG A 1 176 ? -0.233 17.273 9.773 1.00 72.69 176 ARG A CA 1
ATOM 1321 C C . ARG A 1 176 ? 1.280 17.498 9.684 1.00 72.69 176 ARG A C 1
ATOM 1323 O O . ARG A 1 176 ? 1.714 18.365 8.940 1.00 72.69 176 ARG A O 1
ATOM 1330 N N . VAL A 1 177 ? 2.060 16.734 10.449 1.00 84.38 177 VAL A N 1
ATOM 1331 C CA . VAL A 1 177 ? 3.519 16.855 10.553 1.00 84.38 177 VAL A CA 1
ATOM 1332 C C . VAL A 1 177 ? 4.115 15.448 10.525 1.00 84.38 177 VAL A C 1
ATOM 1334 O O . VAL A 1 177 ? 3.656 14.583 11.269 1.00 84.38 177 VAL A O 1
ATOM 1337 N N . LEU A 1 178 ? 5.083 15.216 9.635 1.00 90.31 178 LEU A N 1
ATOM 1338 C CA . LEU A 1 178 ? 5.805 13.940 9.513 1.00 90.31 178 LEU A CA 1
ATOM 1339 C C . LEU A 1 178 ? 7.201 13.992 10.126 1.00 90.31 178 LEU A C 1
ATOM 1341 O O . LEU A 1 178 ? 7.739 12.951 10.492 1.00 90.31 178 LEU A O 1
ATOM 1345 N N . PHE A 1 179 ? 7.774 15.190 10.224 1.00 90.88 179 PHE A N 1
ATOM 1346 C CA . PHE A 1 179 ? 9.125 15.404 10.708 1.00 90.88 179 PHE A CA 1
ATOM 1347 C C . PHE A 1 179 ? 9.154 16.562 11.694 1.00 90.88 179 PHE A C 1
ATOM 1349 O O . PHE A 1 179 ? 8.486 17.571 11.464 1.00 90.88 179 PHE A O 1
ATOM 1356 N N . ASP A 1 180 ? 9.969 16.434 12.731 1.00 90.81 180 ASP A N 1
ATOM 1357 C CA . ASP A 1 180 ? 10.316 17.529 13.632 1.00 90.81 180 ASP A CA 1
ATOM 1358 C C . ASP A 1 180 ? 11.777 17.389 14.057 1.00 90.81 180 ASP A C 1
ATOM 1360 O O . ASP A 1 180 ? 12.233 16.297 14.392 1.00 90.81 180 ASP A O 1
ATOM 1364 N N . ASN A 1 181 ? 12.530 18.483 13.959 1.00 90.94 181 ASN A N 1
ATOM 1365 C CA . ASN A 1 181 ? 13.955 18.554 14.290 1.00 90.94 181 ASN A CA 1
ATOM 1366 C C . ASN A 1 181 ? 14.804 17.355 13.784 1.00 90.94 181 ASN A C 1
ATOM 1368 O O . ASN A 1 181 ? 15.613 16.787 14.516 1.00 90.94 181 ASN A O 1
ATOM 1372 N N . GLY A 1 182 ? 14.585 16.926 12.533 1.00 91.75 182 GLY A N 1
ATOM 1373 C CA . GLY A 1 182 ? 15.305 15.807 11.903 1.00 91.75 182 GLY A CA 1
ATOM 1374 C C . GLY A 1 182 ? 14.821 14.400 12.284 1.00 91.75 182 GLY A C 1
ATOM 1375 O O . GLY A 1 182 ? 15.327 13.420 11.738 1.00 91.75 182 GLY A O 1
ATOM 1376 N N . LYS A 1 183 ? 13.832 14.273 13.172 1.00 92.25 183 LYS A N 1
ATOM 1377 C CA . LYS A 1 183 ? 13.189 13.001 13.526 1.00 92.25 183 LYS A CA 1
ATOM 1378 C C . LYS A 1 183 ? 11.970 12.745 12.650 1.00 92.25 183 LYS A C 1
ATOM 1380 O O . LYS A 1 183 ? 11.286 13.679 12.242 1.00 92.25 183 LYS A O 1
ATOM 1385 N N . VAL A 1 184 ? 11.684 11.471 12.389 1.00 93.31 184 VAL A N 1
ATOM 1386 C CA . VAL A 1 184 ? 10.424 11.031 11.776 1.00 93.31 184 VAL A CA 1
ATOM 1387 C C . VAL A 1 184 ? 9.428 10.798 12.898 1.00 93.31 184 VAL A C 1
ATOM 1389 O O . VAL A 1 184 ? 9.688 9.969 13.758 1.00 93.31 184 VAL A O 1
ATOM 1392 N N . LEU A 1 185 ? 8.311 11.514 12.872 1.00 92.75 185 LEU A N 1
ATOM 1393 C CA . LEU A 1 185 ? 7.287 11.455 13.916 1.00 92.75 185 LEU A CA 1
ATOM 1394 C C . LEU A 1 185 ? 6.187 10.439 13.616 1.00 92.75 185 LEU A C 1
ATOM 1396 O O . LEU A 1 185 ? 5.438 10.044 14.505 1.00 92.75 185 LEU A O 1
ATOM 1400 N N . ARG A 1 186 ? 6.016 10.069 12.342 1.00 92.56 186 ARG A N 1
ATOM 1401 C CA . ARG A 1 186 ? 4.922 9.197 11.905 1.00 92.56 186 ARG A CA 1
ATOM 1402 C C . ARG A 1 186 ? 5.360 8.270 10.794 1.00 92.56 186 ARG A C 1
ATOM 1404 O O . ARG A 1 186 ? 5.955 8.712 9.809 1.00 92.56 186 ARG A O 1
ATOM 1411 N N . ARG A 1 187 ? 4.979 7.004 10.911 1.00 94.12 187 ARG A N 1
ATOM 1412 C CA . ARG A 1 187 ? 5.179 5.970 9.887 1.00 94.12 187 ARG A CA 1
ATOM 1413 C C . ARG A 1 187 ? 3.879 5.214 9.664 1.00 94.12 187 ARG A C 1
ATOM 1415 O O . ARG A 1 187 ? 3.014 5.214 10.531 1.00 94.12 187 ARG A O 1
ATOM 1422 N N . GLY A 1 188 ? 3.739 4.565 8.515 1.00 94.81 188 GLY A N 1
ATOM 1423 C CA . GLY A 1 188 ? 2.597 3.701 8.236 1.00 94.81 188 GLY A CA 1
ATOM 1424 C C . GLY A 1 188 ? 2.079 3.836 6.812 1.00 94.81 188 GLY A C 1
ATOM 1425 O O . GLY A 1 188 ? 2.834 4.187 5.907 1.00 94.81 188 GLY A O 1
ATOM 1426 N N . PHE A 1 189 ? 0.791 3.558 6.625 1.00 93.56 189 PHE A N 1
ATOM 1427 C CA . PHE A 1 189 ? 0.156 3.474 5.310 1.00 93.56 189 PHE A CA 1
ATOM 1428 C C . PHE A 1 189 ? -1.130 4.290 5.255 1.00 93.56 189 PHE A C 1
ATOM 1430 O O . PHE A 1 189 ? -1.856 4.400 6.245 1.00 93.56 189 PHE A O 1
ATOM 1437 N N . VAL A 1 190 ? -1.420 4.831 4.072 1.00 94.31 190 VAL A N 1
ATOM 1438 C CA . VAL A 1 190 ? -2.653 5.563 3.775 1.00 94.31 190 VAL A CA 1
ATOM 1439 C C . VAL A 1 190 ? -3.207 5.025 2.466 1.00 94.31 190 VAL A C 1
ATOM 1441 O O . VAL A 1 190 ? -2.519 5.044 1.452 1.00 94.31 190 VAL A O 1
ATOM 1444 N N . SER A 1 191 ? -4.441 4.533 2.489 1.00 94.19 191 SER A N 1
ATOM 1445 C CA . SER A 1 191 ? -5.148 4.135 1.263 1.00 94.19 191 SER A CA 1
ATOM 1446 C C . SER A 1 191 ? -5.668 5.357 0.500 1.00 94.19 191 SER A C 1
ATOM 1448 O O . SER A 1 191 ? -5.843 6.424 1.092 1.00 94.19 191 SER A O 1
ATOM 1450 N N . ARG A 1 192 ? -6.038 5.193 -0.779 1.00 91.88 192 ARG A N 1
ATOM 1451 C CA . ARG A 1 192 ? -6.646 6.263 -1.598 1.00 91.88 192 ARG A CA 1
ATOM 1452 C C . ARG A 1 192 ? -7.847 6.939 -0.928 1.00 91.88 192 ARG A C 1
ATOM 1454 O O . ARG A 1 192 ? -8.009 8.151 -1.025 1.00 91.88 192 ARG A O 1
ATOM 1461 N N . LYS A 1 193 ? -8.689 6.170 -0.226 1.00 93.50 193 LYS A N 1
ATOM 1462 C CA . LYS A 1 193 ? -9.852 6.718 0.494 1.00 93.50 193 LYS A CA 1
ATOM 1463 C C . LYS A 1 193 ? -9.495 7.407 1.810 1.00 93.50 193 LYS A C 1
ATOM 1465 O O . LYS A 1 193 ? -10.355 8.058 2.387 1.00 93.50 193 LYS A O 1
ATOM 1470 N N . GLY A 1 194 ? -8.257 7.290 2.283 1.00 93.69 194 GLY A N 1
ATOM 1471 C CA . GLY A 1 194 ? -7.793 7.912 3.520 1.00 93.69 194 GLY A CA 1
ATOM 1472 C C . GLY A 1 194 ? -7.857 7.013 4.755 1.00 93.69 194 GLY A C 1
ATOM 1473 O O . GLY A 1 194 ? -7.659 7.517 5.855 1.00 93.69 194 GLY A O 1
ATOM 1474 N N . HIS A 1 195 ? -8.105 5.704 4.617 1.00 96.31 195 HIS A N 1
ATOM 1475 C CA . HIS A 1 195 ? -7.896 4.756 5.725 1.00 96.31 195 HIS A CA 1
ATOM 1476 C C . HIS A 1 195 ? -6.414 4.695 6.081 1.00 96.31 195 HIS A C 1
ATOM 1478 O O . HIS A 1 195 ? -5.579 4.687 5.171 1.00 96.31 195 HIS A O 1
ATOM 1484 N N . ARG A 1 196 ? -6.099 4.650 7.377 1.00 96.00 196 ARG A N 1
ATOM 1485 C CA . ARG A 1 196 ? -4.733 4.805 7.883 1.00 96.00 196 ARG A CA 1
ATOM 1486 C C . ARG A 1 196 ? -4.356 3.699 8.857 1.00 96.00 196 ARG A C 1
ATOM 1488 O O . ARG A 1 196 ? -5.126 3.382 9.759 1.00 96.00 196 ARG A O 1
ATOM 1495 N N . PHE A 1 197 ? -3.133 3.205 8.715 1.00 96.19 197 PHE A N 1
ATOM 1496 C CA . PHE A 1 197 ? -2.374 2.557 9.783 1.00 96.19 197 PHE A CA 1
ATOM 1497 C C . PHE A 1 197 ? -1.218 3.485 10.138 1.00 96.19 197 PHE A C 1
ATOM 1499 O O . PHE A 1 197 ? -0.490 3.895 9.234 1.00 96.19 197 PHE A O 1
ATOM 1506 N N . VAL A 1 198 ? -1.073 3.851 11.409 1.00 95.56 198 VAL A N 1
ATOM 1507 C CA . VAL A 1 198 ? -0.105 4.861 11.854 1.00 95.56 198 VAL A CA 1
ATOM 1508 C C . VAL A 1 198 ? 0.662 4.356 13.069 1.00 95.56 198 VAL A C 1
ATOM 1510 O O . VAL A 1 198 ? 0.054 3.922 14.043 1.00 95.56 198 VAL A O 1
ATOM 1513 N N . LEU A 1 199 ? 1.983 4.468 13.009 1.00 95.25 199 LEU A N 1
ATOM 1514 C CA . LEU A 1 199 ? 2.904 4.400 14.137 1.00 95.25 199 LEU A CA 1
ATOM 1515 C C . LEU A 1 199 ? 3.259 5.840 14.521 1.00 95.25 199 LEU A C 1
ATOM 1517 O O . LEU A 1 199 ? 3.671 6.618 13.651 1.00 95.25 199 LEU A O 1
ATOM 1521 N N . PHE A 1 200 ? 3.049 6.197 15.783 1.00 93.56 200 PHE A N 1
ATOM 1522 C CA . PHE A 1 200 ? 3.388 7.503 16.337 1.00 93.56 200 PHE A CA 1
ATOM 1523 C C . PHE A 1 200 ? 4.738 7.398 17.049 1.00 93.56 200 PHE A C 1
ATOM 1525 O O . PHE A 1 200 ? 4.835 6.751 18.086 1.00 93.56 200 PHE A O 1
ATOM 1532 N N . ASP A 1 201 ? 5.751 8.046 16.476 1.00 91.19 201 ASP A N 1
ATOM 1533 C CA . ASP A 1 201 ? 7.136 8.109 16.964 1.00 91.19 201 ASP A CA 1
ATOM 1534 C C . ASP A 1 201 ? 7.438 9.497 17.590 1.00 91.19 201 ASP A C 1
ATOM 1536 O O . ASP A 1 201 ? 8.588 9.931 17.666 1.00 91.19 201 ASP A O 1
ATOM 1540 N N . ASP A 1 202 ? 6.399 10.247 17.977 1.00 87.94 202 ASP A N 1
ATOM 1541 C CA . ASP A 1 202 ? 6.523 11.572 18.591 1.00 87.94 202 ASP A CA 1
ATOM 1542 C C . ASP A 1 202 ? 7.142 11.460 20.002 1.00 87.94 202 ASP A C 1
ATOM 1544 O O . ASP A 1 202 ? 6.675 10.679 20.838 1.00 87.94 202 ASP A O 1
ATOM 1548 N N . ASP A 1 203 ? 8.134 12.305 20.320 1.00 80.00 203 ASP A N 1
ATOM 1549 C CA . ASP A 1 203 ? 8.695 12.407 21.675 1.00 80.00 203 ASP A CA 1
ATOM 1550 C C . ASP A 1 203 ? 7.586 12.873 22.651 1.00 80.00 203 ASP A C 1
ATOM 1552 O O . ASP A 1 203 ? 7.234 14.052 22.717 1.00 80.00 203 ASP A O 1
ATOM 1556 N N . GLY A 1 204 ? 6.990 11.934 23.392 1.00 78.31 204 GLY A N 1
ATOM 1557 C CA . GLY A 1 204 ? 5.891 12.184 24.336 1.00 78.31 204 GLY A CA 1
ATOM 1558 C C . GLY A 1 204 ? 4.490 11.808 23.841 1.00 78.31 204 GLY A C 1
ATOM 1559 O O . GLY A 1 204 ? 3.533 11.979 24.595 1.00 78.31 204 GLY A O 1
ATOM 1560 N N . LYS A 1 205 ? 4.348 11.286 22.614 1.00 80.19 205 LYS A N 1
ATOM 1561 C CA . LYS A 1 205 ? 3.112 10.661 22.107 1.00 80.19 205 LYS A CA 1
ATOM 1562 C C . LYS A 1 205 ? 3.476 9.406 21.313 1.00 80.19 205 LYS A C 1
ATOM 1564 O O . LYS A 1 205 ? 3.590 9.457 20.094 1.00 80.19 205 LYS A O 1
ATOM 1569 N N . SER A 1 206 ? 3.654 8.293 22.019 1.00 89.25 206 SER A N 1
ATOM 1570 C CA . SER A 1 206 ? 3.972 6.998 21.405 1.00 89.25 206 SER A CA 1
ATOM 1571 C C . SER A 1 206 ? 2.725 6.130 21.297 1.00 89.25 206 SER A C 1
ATOM 1573 O O . SER A 1 206 ? 1.877 6.124 22.199 1.00 89.25 206 SER A O 1
ATOM 1575 N N . GLY A 1 207 ? 2.590 5.405 20.191 1.00 94.88 207 GLY A N 1
ATOM 1576 C CA . GLY A 1 207 ? 1.475 4.488 20.017 1.00 94.88 207 GLY A CA 1
ATOM 1577 C C . GLY A 1 207 ? 1.230 4.031 18.589 1.00 94.88 207 GLY A C 1
ATOM 1578 O O . GLY A 1 207 ? 1.974 4.335 17.657 1.00 94.88 207 GLY A O 1
ATOM 1579 N N . ILE A 1 208 ? 0.126 3.310 18.415 1.00 96.75 208 ILE A N 1
ATOM 1580 C CA . ILE A 1 208 ? -0.293 2.714 17.143 1.00 96.75 208 ILE A CA 1
ATOM 1581 C C . ILE A 1 208 ? -1.774 3.014 16.928 1.00 96.75 208 ILE A C 1
ATOM 1583 O O . ILE A 1 208 ? -2.558 2.933 17.873 1.00 96.75 208 ILE A O 1
ATOM 1587 N N . ALA A 1 209 ? -2.190 3.321 15.699 1.00 96.31 209 ALA A N 1
ATOM 1588 C CA . ALA A 1 209 ? -3.608 3.431 15.369 1.00 96.31 209 ALA A CA 1
ATOM 1589 C C . ALA A 1 209 ? -3.984 2.849 14.002 1.00 96.31 209 ALA A C 1
ATOM 1591 O O . ALA A 1 209 ? -3.252 2.982 13.022 1.00 96.31 209 ALA A O 1
ATOM 1592 N N . LEU A 1 210 ? -5.189 2.281 13.941 1.00 97.69 210 LEU A N 1
ATOM 1593 C CA . LEU A 1 210 ? -5.949 1.981 12.731 1.00 97.69 210 LEU A CA 1
ATOM 1594 C C . LEU A 1 210 ? -7.159 2.911 12.683 1.00 97.69 210 LEU A C 1
ATOM 1596 O O . LEU A 1 210 ? -7.951 2.943 13.626 1.00 97.69 210 LEU A O 1
ATOM 1600 N N . LEU A 1 211 ? -7.295 3.670 11.600 1.00 96.56 211 LEU A N 1
ATOM 1601 C CA . LEU A 1 211 ? -8.287 4.735 11.476 1.00 96.56 211 LEU A CA 1
ATOM 1602 C C . LEU A 1 211 ? -9.035 4.624 10.145 1.00 96.56 211 LEU A C 1
ATOM 1604 O O . LEU A 1 211 ? -8.415 4.483 9.083 1.00 96.56 211 LEU A O 1
ATOM 1608 N N . SER A 1 212 ? -10.363 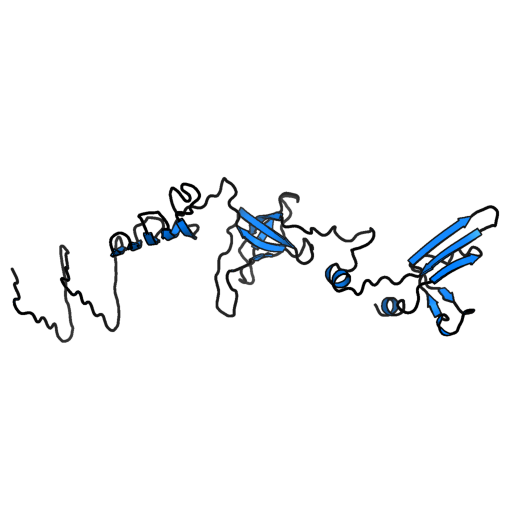4.752 10.182 1.00 97.00 212 SER A N 1
ATOM 1609 C CA . SER A 1 212 ? -11.141 5.043 8.977 1.00 97.00 212 SER A CA 1
ATOM 1610 C C . SER A 1 212 ? -10.807 6.432 8.428 1.00 97.00 212 SER A C 1
ATOM 1612 O O . SER A 1 212 ? -10.211 7.275 9.098 1.00 97.00 212 SER A O 1
ATOM 1614 N N . SER A 1 213 ? -11.199 6.678 7.180 1.00 95.44 213 SER A N 1
ATOM 1615 C CA . SER A 1 213 ? -10.963 7.951 6.493 1.00 95.44 213 SER A CA 1
ATOM 1616 C C . SER A 1 213 ? -11.608 9.161 7.169 1.00 95.44 213 SER A C 1
ATOM 1618 O O . SER A 1 213 ? -11.126 10.279 7.020 1.00 95.44 213 SER A O 1
ATOM 1620 N N . ASP A 1 214 ? -12.699 8.935 7.893 1.00 95.19 214 ASP A N 1
ATOM 1621 C CA . ASP A 1 214 ? -13.497 9.936 8.601 1.00 95.19 214 ASP A CA 1
ATOM 1622 C C . ASP A 1 214 ? -13.322 9.881 10.127 1.00 95.19 214 ASP A C 1
ATOM 1624 O O . ASP A 1 214 ? -14.048 10.557 10.852 1.00 95.19 214 ASP A O 1
ATOM 1628 N N . ASP A 1 215 ? -12.389 9.059 10.619 1.00 94.75 215 ASP A N 1
ATOM 1629 C CA . ASP A 1 215 ? -12.121 8.841 12.044 1.00 94.75 215 ASP A CA 1
ATOM 1630 C C . ASP A 1 215 ? -13.326 8.340 12.867 1.00 94.75 215 ASP A C 1
ATOM 1632 O O . ASP A 1 215 ? -13.305 8.368 14.103 1.00 94.75 215 ASP A O 1
ATOM 1636 N N . LYS A 1 216 ? -14.375 7.817 12.222 1.00 97.06 216 LYS A N 1
ATOM 1637 C CA . LYS A 1 216 ? -15.524 7.221 12.920 1.00 97.06 216 LYS A CA 1
ATOM 1638 C C . LYS A 1 216 ? -15.273 5.806 13.423 1.00 97.06 216 LYS A C 1
ATOM 1640 O O . LYS A 1 216 ? -15.906 5.396 14.391 1.00 97.06 216 LYS A O 1
ATOM 1645 N N . LEU A 1 217 ? -14.337 5.082 12.814 1.00 98.12 217 LEU A N 1
ATOM 1646 C CA . LEU A 1 217 ? -13.910 3.751 13.242 1.00 98.12 217 LEU A CA 1
ATOM 1647 C C . LEU A 1 217 ? -12.428 3.811 13.603 1.00 98.12 217 LEU A C 1
ATOM 1649 O O . LEU A 1 217 ? -11.598 4.184 12.767 1.00 98.12 217 LEU A O 1
ATOM 1653 N N . ARG A 1 218 ? -12.094 3.495 14.856 1.00 97.75 218 ARG A N 1
ATOM 1654 C CA . ARG A 1 218 ? -10.735 3.642 15.386 1.00 97.75 218 ARG A CA 1
ATOM 1655 C C . ARG A 1 218 ? -10.370 2.498 16.321 1.00 97.75 218 ARG A C 1
ATOM 1657 O O . ARG A 1 218 ? -11.136 2.159 17.222 1.00 97.75 218 ARG A O 1
ATOM 1664 N N . LEU A 1 219 ? -9.163 1.978 16.145 1.00 98.25 219 LEU A N 1
ATOM 1665 C CA . LEU A 1 219 ? -8.451 1.176 17.135 1.00 98.25 219 LEU A CA 1
ATOM 1666 C C . LEU A 1 219 ? -7.133 1.886 17.426 1.00 98.25 219 LEU A C 1
ATOM 1668 O O . LEU A 1 219 ? -6.365 2.124 16.497 1.00 98.25 219 LEU A O 1
ATOM 1672 N N . SER A 1 220 ? -6.866 2.228 18.682 1.00 97.00 220 SER A N 1
ATOM 1673 C CA . SER A 1 220 ? -5.627 2.906 19.066 1.00 97.00 220 SER A CA 1
ATOM 1674 C C . SER A 1 220 ? -5.024 2.331 20.337 1.00 97.00 220 SER A C 1
ATOM 1676 O O . SER A 1 220 ? -5.744 2.076 21.299 1.00 97.00 220 SER A O 1
ATOM 1678 N N . LEU A 1 221 ? -3.704 2.188 20.339 1.00 97.38 221 LEU A N 1
ATOM 1679 C CA . LEU A 1 221 ? -2.879 1.857 21.492 1.00 97.38 221 LEU A CA 1
ATOM 1680 C C . LEU A 1 221 ? -2.061 3.107 21.816 1.00 97.38 221 LEU A C 1
ATOM 1682 O O . LEU A 1 221 ? -1.267 3.544 20.985 1.00 97.38 221 LEU A O 1
ATOM 1686 N N . ASN A 1 222 ? -2.290 3.704 22.980 1.00 95.00 222 ASN A N 1
ATOM 1687 C CA . ASN A 1 222 ? -1.596 4.898 23.442 1.00 95.00 222 ASN A CA 1
ATOM 1688 C C . ASN A 1 222 ? -0.654 4.518 24.584 1.00 95.00 222 ASN A C 1
ATOM 1690 O O . ASN A 1 222 ? -1.090 4.277 25.708 1.00 95.00 222 ASN A O 1
ATOM 1694 N N . GLU A 1 223 ? 0.643 4.477 24.301 1.00 93.62 223 GLU A N 1
ATOM 1695 C CA . GLU A 1 223 ? 1.657 4.093 25.286 1.00 93.62 223 GLU A CA 1
ATOM 1696 C C . GLU A 1 223 ? 1.920 5.202 26.308 1.00 93.62 223 GLU A C 1
ATOM 1698 O O . GLU A 1 223 ? 2.351 4.929 27.423 1.00 93.62 223 GLU A O 1
ATOM 1703 N N . THR A 1 224 ? 1.623 6.457 25.962 1.00 91.06 224 THR A N 1
ATOM 1704 C CA . THR A 1 224 ? 1.781 7.593 26.875 1.00 91.06 224 THR A CA 1
ATOM 1705 C C . THR A 1 224 ? 0.752 7.562 28.003 1.00 91.06 224 THR A C 1
ATOM 1707 O O . THR A 1 224 ? 1.082 7.900 29.137 1.00 91.06 224 THR A O 1
ATOM 1710 N N . THR A 1 225 ? -0.491 7.166 27.714 1.00 93.44 225 THR A N 1
ATOM 1711 C CA . THR A 1 225 ? -1.556 7.046 28.729 1.00 93.44 225 THR A CA 1
ATOM 1712 C C . THR A 1 225 ? -1.761 5.615 29.225 1.00 93.44 225 THR A C 1
ATOM 1714 O O . THR A 1 225 ? -2.450 5.424 30.223 1.00 93.44 225 THR A O 1
ATOM 1717 N N . GLY A 1 226 ? -1.195 4.613 28.544 1.00 94.75 226 GLY A N 1
ATOM 1718 C CA . GLY A 1 226 ? -1.469 3.196 28.797 1.00 94.75 226 GLY A CA 1
ATOM 1719 C C . GLY A 1 226 ? -2.868 2.747 28.347 1.00 94.75 226 GLY A C 1
ATOM 1720 O O . GLY A 1 226 ? -3.362 1.727 28.819 1.00 94.75 226 GLY A O 1
ATOM 1721 N N . GLU A 1 227 ? -3.530 3.505 27.467 1.00 95.75 227 GLU A N 1
ATOM 1722 C CA . GLU A 1 227 ? -4.911 3.255 27.033 1.00 95.75 227 GLU A CA 1
ATOM 1723 C C . GLU A 1 227 ? -4.955 2.461 25.719 1.00 95.75 227 GLU A C 1
ATOM 1725 O O . GLU A 1 227 ? -4.336 2.842 24.722 1.00 95.75 227 GLU A O 1
ATOM 1730 N N . ILE A 1 228 ? -5.770 1.404 25.678 1.00 97.81 228 ILE A N 1
ATOM 1731 C CA . ILE A 1 228 ? -6.226 0.788 24.427 1.00 97.81 228 ILE A CA 1
ATOM 1732 C C . ILE A 1 228 ? -7.673 1.211 24.205 1.00 97.81 228 ILE A C 1
ATOM 1734 O O . ILE A 1 228 ? -8.534 0.957 25.045 1.00 97.81 228 ILE A O 1
ATOM 1738 N N . ARG A 1 229 ? -7.958 1.830 23.059 1.00 97.19 229 ARG A N 1
ATOM 1739 C CA . ARG A 1 229 ? -9.284 2.359 22.739 1.00 97.19 229 ARG A CA 1
ATOM 1740 C C . ARG A 1 229 ? -9.829 1.759 21.454 1.00 97.19 229 ARG A C 1
ATOM 1742 O O . ARG A 1 229 ? -9.194 1.834 20.403 1.00 97.19 229 ARG A O 1
ATOM 1749 N N . ILE A 1 230 ? -11.048 1.233 21.545 1.00 98.06 230 ILE A N 1
ATOM 1750 C CA . ILE A 1 230 ? -11.874 0.809 20.413 1.00 98.06 230 ILE A CA 1
ATOM 1751 C C . ILE A 1 230 ? -13.044 1.782 20.322 1.00 98.06 230 ILE A C 1
ATOM 1753 O O . ILE A 1 230 ? -13.772 1.980 21.292 1.00 98.06 230 ILE A O 1
ATOM 1757 N N . PHE A 1 231 ? -13.220 2.417 19.170 1.00 98.12 231 PHE A N 1
ATOM 1758 C CA . PHE A 1 231 ? -14.292 3.376 18.939 1.00 98.12 231 PHE A CA 1
ATOM 1759 C C . PHE A 1 231 ? -14.970 3.093 17.602 1.00 98.12 231 PHE A C 1
ATOM 1761 O O . PHE A 1 231 ? -14.298 2.901 16.588 1.00 98.12 231 PHE A O 1
ATOM 1768 N N . GLY A 1 232 ? -16.301 3.108 17.601 1.00 97.69 232 GLY A N 1
ATOM 1769 C CA . GLY A 1 232 ? -17.107 2.963 16.399 1.00 97.69 232 GLY A CA 1
ATOM 1770 C C . GLY A 1 232 ? -18.356 3.827 16.475 1.00 97.69 232 GLY A C 1
ATOM 1771 O O . GLY A 1 232 ? -19.132 3.720 17.420 1.00 97.69 232 GLY A O 1
ATOM 1772 N N . ASP A 1 233 ? -18.551 4.655 15.458 1.00 97.06 233 ASP A N 1
ATOM 1773 C CA . ASP A 1 233 ? -19.760 5.438 15.223 1.00 97.06 233 ASP A CA 1
ATOM 1774 C C . ASP A 1 233 ? -20.318 5.044 13.841 1.00 97.06 233 ASP A C 1
ATOM 1776 O O . ASP A 1 233 ? -19.653 5.294 12.830 1.00 97.06 233 ASP A O 1
ATOM 1780 N N . PRO A 1 234 ? -21.482 4.365 13.763 1.00 97.00 234 PRO A N 1
ATOM 1781 C CA . PRO A 1 234 ? -22.516 4.285 14.806 1.00 97.00 234 PRO A CA 1
ATOM 1782 C C . PRO A 1 234 ? -22.496 3.023 15.685 1.00 97.00 234 PRO A C 1
ATOM 1784 O O . PRO A 1 234 ? -23.309 2.917 16.603 1.00 97.00 234 PRO A O 1
ATOM 1787 N N . LYS A 1 235 ? -21.661 2.018 15.391 1.00 96.94 235 LYS A N 1
ATOM 1788 C CA . LYS A 1 235 ? -21.777 0.698 16.035 1.00 96.94 235 LYS A CA 1
ATOM 1789 C C . LYS A 1 235 ? -20.426 0.020 16.245 1.00 96.94 235 LYS A C 1
ATOM 1791 O O . LYS A 1 235 ? -19.577 0.028 15.359 1.00 96.94 235 LYS A O 1
ATOM 1796 N N . VAL A 1 236 ? -20.297 -0.662 17.383 1.00 97.88 236 VAL A N 1
ATOM 1797 C CA . VAL A 1 236 ? -19.287 -1.697 17.657 1.00 97.88 236 VAL A CA 1
ATOM 1798 C C . VAL A 1 236 ? -20.029 -3.000 17.971 1.00 97.88 236 VAL A C 1
ATOM 1800 O O . VAL A 1 236 ? -21.076 -2.980 18.616 1.00 97.88 236 VAL A O 1
ATOM 1803 N N . THR A 1 237 ? -19.562 -4.139 17.462 1.00 97.75 237 THR A N 1
ATOM 1804 C CA . THR A 1 237 ? -20.154 -5.466 17.717 1.00 97.75 237 THR A CA 1
ATOM 1805 C C . THR A 1 237 ? -19.038 -6.452 18.028 1.00 97.75 237 THR A C 1
ATOM 1807 O O . THR A 1 237 ? -18.009 -6.433 17.359 1.00 97.75 237 THR A O 1
ATOM 1810 N N . ILE A 1 238 ? -19.233 -7.278 19.057 1.00 97.06 238 ILE A N 1
ATOM 1811 C CA . ILE A 1 238 ? -18.278 -8.297 19.499 1.00 97.06 238 ILE A CA 1
ATOM 1812 C C . ILE A 1 238 ? -19.036 -9.623 19.551 1.00 97.06 238 ILE A C 1
ATOM 1814 O O . ILE A 1 238 ? -19.955 -9.775 20.351 1.00 97.06 238 ILE A O 1
ATOM 1818 N N . GLU A 1 239 ? -18.663 -10.559 18.683 1.00 97.38 239 GLU A N 1
ATOM 1819 C CA . GLU A 1 239 ? -19.284 -11.879 18.552 1.00 97.38 239 GLU A CA 1
ATOM 1820 C C . GLU A 1 239 ? -18.194 -12.951 18.629 1.00 97.38 239 GLU A C 1
ATOM 1822 O O . GLU A 1 239 ? -17.185 -12.871 17.930 1.00 97.38 239 GLU A O 1
ATOM 1827 N N . ALA A 1 240 ? -18.376 -13.941 19.503 1.00 97.31 240 ALA A N 1
ATOM 1828 C CA . ALA A 1 240 ? -17.461 -15.068 19.660 1.00 97.31 240 ALA A CA 1
ATOM 1829 C C . ALA A 1 240 ? -18.175 -16.246 20.337 1.00 97.31 240 ALA A C 1
ATOM 1831 O O . ALA A 1 240 ? -19.181 -16.055 21.016 1.00 97.31 240 ALA A O 1
ATOM 1832 N N . MET A 1 241 ? -17.616 -17.457 20.212 1.00 97.62 241 MET A N 1
ATOM 1833 C CA . MET A 1 241 ? -18.089 -18.619 20.982 1.00 97.62 241 MET A CA 1
ATOM 1834 C C . MET A 1 241 ? -17.881 -18.435 22.490 1.00 97.62 241 MET A C 1
ATOM 1836 O O . MET A 1 241 ? -18.689 -18.899 23.281 1.00 97.62 241 MET A O 1
ATOM 1840 N N . ASN A 1 242 ? -16.794 -17.767 22.888 1.00 97.19 242 ASN A N 1
ATOM 1841 C CA . ASN A 1 242 ? -16.467 -17.496 24.284 1.00 97.19 242 ASN A CA 1
ATOM 1842 C C . ASN A 1 242 ? -15.894 -16.082 24.409 1.00 97.19 242 ASN A C 1
ATOM 1844 O O . ASN A 1 242 ? -14.996 -15.714 23.651 1.00 97.19 242 ASN A O 1
ATOM 1848 N N . ILE A 1 243 ? -16.369 -15.316 25.392 1.00 97.44 243 ILE A N 1
ATOM 1849 C CA . ILE A 1 243 ? -15.841 -13.992 25.744 1.00 97.44 243 ILE A CA 1
ATOM 1850 C C . ILE A 1 243 ? -15.537 -13.989 27.243 1.00 97.44 243 ILE A C 1
ATOM 1852 O O . ILE A 1 243 ? -16.391 -14.350 28.048 1.00 97.44 243 ILE A O 1
ATOM 1856 N N . LYS A 1 244 ? -14.327 -13.565 27.626 1.00 96.88 244 LYS A N 1
ATOM 1857 C CA . LYS A 1 244 ? -13.924 -13.375 29.026 1.00 96.88 244 LYS A CA 1
ATOM 1858 C C . LYS A 1 244 ? -13.359 -11.974 29.207 1.00 96.88 244 LYS A C 1
ATOM 1860 O O . LYS A 1 244 ? -12.384 -11.620 28.551 1.00 96.88 244 LYS A O 1
ATOM 1865 N N . LEU A 1 245 ? -13.943 -11.215 30.127 1.00 96.25 245 LEU A N 1
ATOM 1866 C CA . LEU A 1 245 ? -13.473 -9.891 30.524 1.00 96.25 245 LEU A CA 1
ATOM 1867 C C . LEU A 1 245 ? -13.022 -9.962 31.985 1.00 96.25 245 LEU A C 1
ATOM 1869 O O . LEU A 1 245 ? -13.742 -10.490 32.830 1.00 96.25 245 LEU A O 1
ATOM 1873 N N . LYS A 1 246 ? -11.815 -9.476 32.276 1.00 96.75 246 LYS A N 1
ATOM 1874 C CA . LYS A 1 246 ? -11.263 -9.390 33.631 1.00 96.75 246 LYS A CA 1
ATOM 1875 C C . LYS A 1 246 ? -10.521 -8.066 33.764 1.00 96.75 246 LYS A C 1
ATOM 1877 O O . LYS A 1 246 ? -9.689 -7.757 32.917 1.00 96.75 246 LYS A O 1
ATOM 1882 N N . ALA A 1 247 ? -10.779 -7.360 34.853 1.00 96.94 247 ALA A N 1
ATOM 1883 C CA . ALA A 1 247 ? -9.965 -6.254 35.327 1.00 96.94 247 ALA A CA 1
ATOM 1884 C C . ALA A 1 247 ? -9.591 -6.513 36.790 1.00 96.94 247 ALA A C 1
ATOM 1886 O O . ALA A 1 247 ? -10.329 -7.198 37.499 1.00 96.94 247 ALA A O 1
ATOM 1887 N N . ASP A 1 248 ? -8.442 -5.997 37.224 1.00 97.38 248 ASP A N 1
ATOM 1888 C CA . ASP A 1 248 ? -7.987 -6.160 38.611 1.00 97.38 248 ASP A CA 1
ATOM 1889 C C . ASP A 1 248 ? -8.645 -5.152 39.565 1.00 97.38 248 ASP A C 1
ATOM 1891 O O . ASP A 1 248 ? -8.691 -5.391 40.769 1.00 97.38 248 ASP A O 1
ATOM 1895 N N . VAL A 1 249 ? -9.160 -4.042 39.026 1.00 97.25 249 VAL A N 1
ATOM 1896 C CA . VAL A 1 249 ? -9.813 -2.978 39.796 1.00 97.25 249 VAL A CA 1
ATOM 1897 C C . VAL A 1 249 ? -11.302 -2.927 39.468 1.00 97.25 249 VAL A C 1
ATOM 1899 O O . VAL A 1 249 ? -12.122 -3.229 40.331 1.00 97.25 249 VAL A O 1
ATOM 1902 N N . ASP A 1 250 ? -11.663 -2.586 38.230 1.00 96.19 250 ASP A N 1
ATOM 1903 C CA . ASP A 1 250 ? -13.049 -2.301 37.864 1.00 96.19 250 ASP A CA 1
ATOM 1904 C C . ASP A 1 250 ? -13.399 -2.665 36.413 1.00 96.19 250 ASP A C 1
ATOM 1906 O O . ASP A 1 250 ? -12.574 -2.630 35.502 1.00 96.19 250 ASP A O 1
ATOM 1910 N N . ILE A 1 251 ? -14.672 -3.009 36.198 1.00 96.38 251 ILE A N 1
ATOM 1911 C CA . ILE A 1 251 ? -15.299 -3.069 34.874 1.00 96.38 251 ILE A CA 1
ATOM 1912 C C . ILE A 1 251 ? -16.546 -2.187 34.937 1.00 96.38 251 ILE A C 1
ATOM 1914 O O . ILE A 1 251 ? -17.492 -2.508 35.655 1.00 96.38 251 ILE A O 1
ATOM 1918 N N . ALA A 1 252 ? -16.556 -1.098 34.170 1.00 96.06 252 ALA A N 1
ATOM 1919 C CA . ALA A 1 252 ? -17.691 -0.185 34.067 1.00 96.06 252 ALA A CA 1
ATOM 1920 C C . ALA A 1 252 ? -18.462 -0.404 32.755 1.00 96.06 252 ALA A C 1
ATOM 1922 O O . ALA A 1 252 ? -17.867 -0.507 31.681 1.00 96.06 252 ALA A O 1
ATOM 1923 N N . LEU A 1 253 ? -19.796 -0.459 32.840 1.00 95.62 253 LEU A N 1
ATOM 1924 C CA . LEU A 1 253 ? -20.704 -0.542 31.693 1.00 95.62 253 LEU A CA 1
ATOM 1925 C C . LEU A 1 253 ? -21.710 0.607 31.774 1.00 95.62 253 LEU A C 1
ATOM 1927 O O . LEU A 1 253 ? -22.546 0.639 32.674 1.00 95.62 253 LEU A O 1
ATOM 1931 N N . GLU A 1 254 ? -21.648 1.531 30.818 1.00 96.25 254 GLU A N 1
ATOM 1932 C CA . GLU A 1 254 ? -22.478 2.736 30.808 1.00 96.25 254 GLU A CA 1
ATOM 1933 C C . GLU A 1 254 ? -23.224 2.870 29.480 1.00 96.25 254 GLU A C 1
ATOM 1935 O O . GLU A 1 254 ? -22.625 2.908 28.405 1.00 96.25 254 GLU A O 1
ATOM 1940 N N . ALA A 1 255 ? -24.553 2.944 29.548 1.00 96.56 255 ALA A N 1
ATOM 1941 C CA . ALA A 1 255 ? -25.418 3.243 28.413 1.00 96.56 255 ALA A CA 1
ATOM 1942 C C . ALA A 1 255 ? -26.801 3.691 28.913 1.00 96.56 255 ALA A C 1
ATOM 1944 O O . ALA A 1 255 ? -27.219 3.265 29.990 1.00 96.56 255 ALA A O 1
ATOM 1945 N N . PRO A 1 256 ? -27.585 4.439 28.109 1.00 97.62 256 PRO A N 1
ATOM 1946 C CA . PRO A 1 256 ? -28.997 4.685 28.415 1.00 97.62 256 PRO A CA 1
ATOM 1947 C C . PRO A 1 256 ? -29.819 3.395 28.566 1.00 97.62 256 PRO A C 1
ATOM 1949 O O . PRO A 1 256 ? -30.850 3.386 29.232 1.00 97.62 256 PRO A O 1
ATOM 1952 N N . LYS A 1 257 ? -29.379 2.303 27.924 1.00 96.56 257 LYS A N 1
ATOM 1953 C CA . LYS A 1 257 ? -29.976 0.973 28.040 1.00 96.56 257 LYS A CA 1
ATOM 1954 C C . LYS A 1 257 ? -28.901 -0.106 27.944 1.00 96.56 257 LYS A C 1
ATOM 1956 O O . LYS A 1 257 ? -28.194 -0.175 26.942 1.00 96.56 257 LYS A O 1
ATOM 1961 N N . ILE A 1 258 ? -28.870 -0.997 28.931 1.00 96.88 258 ILE A N 1
ATOM 1962 C CA . ILE A 1 258 ? -28.080 -2.234 28.922 1.00 96.88 258 ILE A CA 1
ATOM 1963 C C . ILE A 1 258 ? -29.060 -3.410 28.865 1.00 96.88 258 ILE A C 1
ATOM 1965 O O . ILE A 1 258 ? -30.033 -3.448 29.615 1.00 96.88 258 ILE A O 1
ATOM 1969 N N . ALA A 1 259 ? -28.843 -4.351 27.945 1.00 95.69 259 ALA A N 1
ATOM 1970 C CA . ALA A 1 259 ? -29.675 -5.543 27.797 1.00 95.69 259 ALA A CA 1
ATOM 1971 C C . ALA A 1 259 ? -28.808 -6.800 27.895 1.00 95.69 259 ALA A C 1
ATOM 1973 O O . ALA A 1 259 ? -27.875 -6.963 27.114 1.00 95.69 259 ALA A O 1
ATOM 1974 N N . ILE A 1 260 ? -29.152 -7.691 28.826 1.00 95.38 260 ILE A N 1
ATOM 1975 C CA . ILE A 1 260 ? -28.482 -8.977 29.046 1.00 95.38 260 ILE A CA 1
ATOM 1976 C C . ILE A 1 260 ? -29.506 -10.078 28.773 1.00 95.38 260 ILE A C 1
ATOM 1978 O O . ILE A 1 260 ? -30.624 -10.027 29.287 1.00 95.38 260 ILE A O 1
ATOM 1982 N N . LYS A 1 261 ? -29.150 -11.041 27.921 1.00 94.69 261 LYS A N 1
ATOM 1983 C CA . LYS A 1 261 ? -29.997 -12.182 27.558 1.00 94.69 261 LYS A CA 1
ATOM 1984 C C . LYS A 1 261 ? -29.154 -13.450 27.556 1.00 94.69 261 LYS A C 1
ATOM 1986 O O . LYS A 1 261 ? -28.064 -13.440 26.993 1.00 94.69 261 LYS A O 1
ATOM 1991 N N . ALA A 1 262 ? -29.685 -14.517 28.136 1.00 95.75 262 ALA A N 1
ATOM 1992 C CA . ALA A 1 262 ? -29.129 -15.858 28.049 1.00 95.75 262 ALA A CA 1
ATOM 1993 C C . ALA A 1 262 ? -30.273 -16.862 27.883 1.00 95.75 262 ALA A C 1
ATOM 1995 O O . ALA A 1 262 ? -31.322 -16.694 28.504 1.00 95.75 262 ALA A O 1
ATOM 1996 N N . ASP A 1 263 ? -30.061 -17.891 27.061 1.00 96.25 263 ASP A N 1
ATOM 1997 C CA . ASP A 1 263 ? -31.058 -18.948 26.835 1.00 96.25 263 ASP A CA 1
ATOM 1998 C C . ASP A 1 263 ? -31.134 -19.931 28.012 1.00 96.25 263 ASP A C 1
ATOM 2000 O O . ASP A 1 263 ? -32.185 -20.514 28.267 1.00 96.25 263 ASP A O 1
ATOM 2004 N N . ALA A 1 264 ? -30.016 -20.111 28.725 1.00 97.25 264 ALA A N 1
ATOM 2005 C CA . ALA A 1 264 ? -29.909 -21.012 29.868 1.00 97.25 264 ALA A CA 1
ATOM 2006 C C . ALA A 1 264 ? -29.865 -20.244 31.197 1.00 9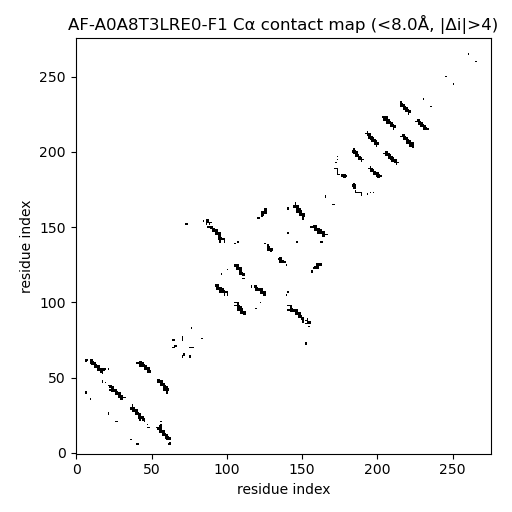7.25 264 ALA A C 1
ATOM 2008 O O . ALA A 1 264 ? -30.852 -20.225 31.928 1.00 97.25 264 ALA A O 1
ATOM 2009 N N . THR A 1 265 ? -28.730 -19.613 31.521 1.00 94.94 265 THR A N 1
ATOM 2010 C CA . THR A 1 265 ? -28.505 -18.979 32.828 1.00 94.94 265 THR A CA 1
ATOM 2011 C C . THR A 1 265 ? -27.761 -17.649 32.712 1.00 94.94 265 THR A C 1
ATOM 2013 O O . THR A 1 265 ? -26.949 -17.443 31.810 1.00 94.94 265 THR A O 1
ATOM 2016 N N . VAL A 1 266 ? -28.049 -16.742 33.650 1.00 96.12 266 VAL A N 1
ATOM 2017 C CA . VAL A 1 266 ? -27.252 -15.542 33.931 1.00 96.12 266 VAL A CA 1
ATOM 2018 C C . VAL A 1 266 ? -26.815 -15.637 35.391 1.00 96.12 266 VAL A C 1
ATOM 2020 O O . VAL A 1 266 ? -27.647 -15.471 36.280 1.00 96.12 266 VAL A O 1
ATOM 2023 N N . ASP A 1 267 ? -25.530 -15.897 35.628 1.00 92.62 267 ASP A N 1
ATOM 2024 C CA . ASP A 1 267 ? -24.956 -15.988 36.973 1.00 92.62 267 ASP A CA 1
ATOM 2025 C C . ASP A 1 267 ? -24.218 -14.689 37.320 1.00 92.62 267 ASP A C 1
ATOM 2027 O O . ASP A 1 267 ? -23.322 -14.254 36.592 1.00 92.62 267 ASP A O 1
ATOM 2031 N N . ILE A 1 268 ? -24.605 -14.058 38.430 1.00 94.00 268 ILE A N 1
ATOM 2032 C CA . ILE A 1 268 ? -23.980 -12.838 38.955 1.00 94.00 268 ILE A CA 1
ATOM 2033 C C . ILE A 1 268 ? -23.574 -13.123 40.400 1.00 94.00 268 ILE A C 1
ATOM 2035 O O . ILE A 1 268 ? -24.438 -13.314 41.253 1.00 94.00 268 ILE A O 1
ATOM 2039 N N . ASP A 1 269 ? -22.268 -13.146 40.662 1.00 90.44 269 ASP A N 1
ATOM 2040 C CA . ASP A 1 269 ? -21.692 -13.395 41.986 1.00 90.44 269 ASP A CA 1
ATOM 2041 C C . ASP A 1 269 ? -20.832 -12.202 42.428 1.00 90.44 269 ASP A C 1
ATOM 2043 O O . ASP A 1 269 ? -20.074 -11.631 41.640 1.00 90.44 269 ASP A O 1
ATOM 2047 N N . GLY A 1 270 ? -20.973 -11.805 43.689 1.00 90.81 270 GLY A N 1
ATOM 2048 C CA . GLY A 1 270 ? -20.285 -10.662 44.272 1.00 90.81 270 GLY A CA 1
ATOM 2049 C C . GLY A 1 270 ? -20.629 -10.480 45.747 1.00 90.81 270 GLY A C 1
ATOM 2050 O O . GLY A 1 270 ? -21.735 -10.785 46.183 1.00 90.81 270 GLY A O 1
ATOM 2051 N N . GLY A 1 271 ? -19.683 -9.945 46.529 1.00 93.44 271 GLY A N 1
ATOM 2052 C CA . GLY A 1 271 ? -19.881 -9.742 47.971 1.00 93.44 271 GLY A CA 1
ATOM 2053 C C . GLY A 1 271 ? -21.049 -8.804 48.317 1.00 93.44 271 GLY A C 1
ATOM 2054 O O . GLY A 1 271 ? -21.727 -9.018 49.316 1.00 93.44 271 GLY A O 1
ATOM 2055 N N . MET A 1 272 ? -21.307 -7.785 47.487 1.00 91.00 272 MET A N 1
ATOM 2056 C CA . MET A 1 272 ? -22.466 -6.890 47.583 1.00 91.00 272 MET A CA 1
ATOM 2057 C C . MET A 1 272 ? -23.009 -6.609 46.177 1.00 91.00 272 MET A C 1
ATOM 2059 O O . MET A 1 272 ? -22.250 -6.206 45.298 1.00 91.00 272 MET A O 1
ATOM 2063 N N . ILE A 1 273 ? -24.318 -6.794 45.981 1.00 93.31 273 ILE A N 1
ATOM 2064 C CA . ILE A 1 273 ? -25.029 -6.498 44.729 1.00 93.31 273 ILE A CA 1
ATOM 2065 C C . ILE A 1 273 ? -26.142 -5.497 45.046 1.00 93.31 273 ILE A C 1
ATOM 2067 O O . ILE A 1 273 ? -27.022 -5.786 45.856 1.00 93.31 273 ILE A O 1
ATOM 2071 N N . THR A 1 274 ? -26.115 -4.335 44.392 1.00 87.31 274 THR A N 1
ATOM 2072 C CA . THR A 1 274 ? -27.111 -3.269 44.565 1.00 87.31 274 THR A CA 1
ATOM 2073 C C . THR A 1 274 ? -27.799 -2.999 43.231 1.00 87.31 274 THR A C 1
ATOM 2075 O O . THR A 1 274 ? -27.133 -2.692 42.245 1.00 87.31 274 THR A O 1
ATOM 2078 N N . LEU A 1 275 ? -29.129 -3.097 43.205 1.00 88.31 275 LEU A N 1
ATOM 2079 C CA . LEU A 1 275 ? -29.978 -2.732 42.071 1.00 88.31 275 LEU A CA 1
ATOM 2080 C C . LEU A 1 275 ? -30.941 -1.650 42.561 1.00 88.31 275 LEU A C 1
ATOM 2082 O O . LEU A 1 275 ? -31.765 -1.929 43.431 1.00 88.31 275 LEU A O 1
ATOM 2086 N N . ASN A 1 276 ? -30.795 -0.434 42.041 1.00 79.25 276 ASN A N 1
ATOM 2087 C CA . ASN A 1 276 ? -31.606 0.725 42.417 1.00 79.25 276 ASN A CA 1
ATOM 2088 C C . ASN A 1 276 ? -32.497 1.166 41.259 1.00 79.25 276 ASN A C 1
ATOM 2090 O O . ASN A 1 276 ? -32.036 1.053 40.099 1.00 79.25 276 ASN A O 1
#

Sequence (276 aa):
VAEQIGTAFAEAVGVARGNPALRAGKAFSVSVVADDFVGRYVPSATRHVFDKWGYRTEFTVSGRQERSLLGLATGGGANGTTGGQAAIHGMVVAKVTANEDPEEVGRVKLMFPWLSDDYESDWARVVQLGAGPDSGAVFLPEVHDEVLVAFEFGDVRRPYVLGGLYNGIDRPRLGRVLFDNGKVLRRGFVSRKGHRFVLFDDDGKSGIALLSSDDKLRLSLNETTGEIRIFGDPKVTIEAMNIKLKADVDIALEAPKIAIKADATVDIDGGMITLN

Secondary structure (DSSP, 8-state):
-HHHHGGGS--EEEEEES-TT--TT--EEE-SS-GGG-EEE--SEEEEEEETTEEEEEEEE------SHHHHHTTTTTS--SSS-----S-EEEEEEE---TT-SSEEEEE-TTS-TT-----EEE--S-EETTEE---PPPTT-EEEEEEGGG-TTSEEEEEE---SSS---S-S-SEETTEE-EEEEE-TT--EEEEEEETTEEEEEEE-TTSSEEEEEETTTTEEEEEESS------S------SS------S------SS------S-----

Foldseek 3Di:
DVVLVVLPQDKDKDKDQADPQQAAQDKDFDCPDPPSPGDIFHFNGWDWDADPVGTMIITIGDRQDPPPPVCVLLVSPPDDDDDDPDFPPDKAKWFFADQPDPVPQQWTKTDGPVDDPPDIADTAAEDFQDDDVVDGDRDHDDGGFMFIWDARSSDPNHIHTDDTDQDVVRDDPQDPDQDDPRDGQWDWDADPLGFTWIAGNDPQWGWTKTAGNVRQFIFIQTPNVRDTDGGHVPDDDDDDPDDDDDDPP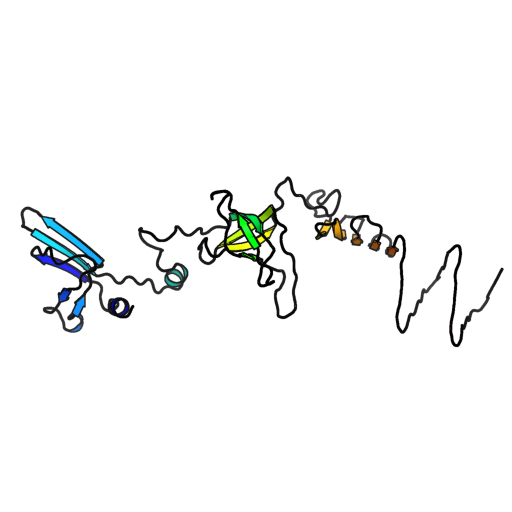DDDDDDPDDDDDDPPDDDDDDPDDDDD

Mean predicted aligned error: 12.69 Å